Protein AF-A0A9Q6VNH3-F1 (afdb_monomer)

pLDDT: mean 72.91, std 12.77, range [36.75, 90.88]

Foldseek 3Di:
DDPVCVVVVVVVVVVCVVCVVVCVPDDPVVVVVLCVVCPPPDPVVSVVVVVVCVVCVVLVVLLVVVLCVVVPPDDDPCSVVSVVLRDPDQDDDDPVVLVVLCVLCVPPDDLLSQLLVLQVSLVPQVPGPSSVSCNLVSLVSSLVSVVVCVVVVNDDVVSCVSCVVPVPSVVSNVVD

Solvent-accessible surface area (backbone atoms only — not comparable to full-atom values): 10286 Å² total; per-residue (Å²): 138,59,84,90,51,46,67,61,52,54,52,49,48,58,49,48,63,71,40,52,86,38,61,87,80,46,74,58,70,62,56,57,54,47,51,64,75,40,58,94,53,54,70,68,60,42,49,51,51,50,54,50,47,66,73,44,45,70,46,54,52,39,31,50,52,48,48,37,70,73,69,46,88,66,89,52,94,60,48,70,64,57,52,72,73,54,75,93,63,80,84,79,77,53,69,69,59,54,47,51,48,48,64,77,29,64,88,64,52,67,56,60,47,49,21,54,51,26,40,53,46,25,74,58,14,85,79,40,76,51,42,41,63,33,19,63,61,27,37,53,51,17,50,53,40,45,54,56,30,55,77,65,73,49,83,54,66,72,60,53,70,73,43,70,87,34,64,68,61,52,52,52,59,77,76,106

Secondary structure (DSSP, 8-state):
--GGGHHHHHHHHHHHHHHHTTTTTS--HHHHHHHHHTTTS-HHHHHHHHHHHHHHHHHHHHHHHHHHHHH-SS--TTHHHHHTTS-SSPPPPPHHHHHHHHHHTTTS-HHHHHHHHHHHHHHH-TTSHHHHHHHHHHHHHHHHHHHHHHHTT---HHHHHHHTT-HHHHHHHHT-

Organism: Pseudomonas fragi (NCBI:txid296)

Structure (mmCIF, N/CA/C/O backbone):
data_AF-A0A9Q6VNH3-F1
#
_entry.id   AF-A0A9Q6VNH3-F1
#
loop_
_atom_site.group_PDB
_atom_site.id
_atom_site.type_symbol
_atom_site.label_atom_id
_atom_site.label_alt_id
_atom_site.label_comp_id
_atom_site.label_asym_id
_atom_site.label_entity_id
_atom_site.label_seq_id
_atom_site.pdbx_PDB_ins_code
_atom_site.Cartn_x
_atom_site.Cartn_y
_atom_site.Cartn_z
_atom_site.occupancy
_atom_site.B_iso_or_equiv
_atom_site.auth_seq_id
_atom_site.auth_comp_id
_atom_site.auth_asym_id
_atom_site.auth_atom_id
_atom_site.pdbx_PDB_model_num
ATOM 1 N N . MET A 1 1 ? 10.892 -11.948 -33.442 1.00 41.69 1 MET A N 1
ATOM 2 C CA . MET A 1 1 ? 9.512 -12.295 -33.857 1.00 41.69 1 MET A CA 1
ATOM 3 C C . MET A 1 1 ? 9.586 -13.281 -35.011 1.00 41.69 1 MET A C 1
ATOM 5 O O . MET A 1 1 ? 10.438 -13.100 -35.868 1.00 41.69 1 MET A O 1
ATOM 9 N N . THR A 1 2 ? 8.754 -14.322 -35.029 1.00 36.84 2 THR A N 1
ATOM 10 C CA . THR A 1 2 ? 8.670 -15.289 -36.139 1.00 36.84 2 THR A CA 1
ATOM 11 C C . THR A 1 2 ? 7.510 -14.934 -37.074 1.00 36.84 2 THR A C 1
ATOM 13 O O . THR A 1 2 ? 6.467 -14.476 -36.607 1.00 36.84 2 THR A O 1
ATOM 16 N N . ASN A 1 3 ? 7.667 -15.179 -38.384 1.00 49.41 3 ASN A N 1
ATOM 17 C CA . ASN A 1 3 ? 6.653 -14.898 -39.422 1.00 49.41 3 ASN A CA 1
ATOM 18 C C . ASN A 1 3 ? 5.278 -15.529 -39.117 1.00 49.41 3 ASN A C 1
ATOM 20 O O . ASN A 1 3 ? 4.241 -14.980 -39.475 1.00 49.41 3 ASN A O 1
ATOM 24 N N . ALA A 1 4 ? 5.262 -16.648 -38.386 1.00 45.09 4 ALA A N 1
ATOM 25 C CA . ALA A 1 4 ? 4.045 -17.337 -37.966 1.00 45.09 4 ALA A CA 1
ATOM 26 C C . ALA A 1 4 ? 3.139 -16.500 -37.041 1.00 45.09 4 ALA A C 1
ATOM 28 O O . ALA A 1 4 ? 1.927 -16.678 -37.068 1.00 45.09 4 ALA A O 1
ATOM 29 N N . ASN A 1 5 ? 3.692 -15.557 -36.269 1.00 36.75 5 ASN A N 1
ATOM 30 C CA . ASN A 1 5 ? 2.938 -14.767 -35.286 1.00 36.75 5 ASN A CA 1
ATOM 31 C C . ASN A 1 5 ? 2.620 -13.339 -35.767 1.00 36.75 5 ASN A C 1
ATOM 33 O O . ASN A 1 5 ? 2.017 -12.566 -35.022 1.00 36.75 5 ASN A O 1
ATOM 37 N N . GLY A 1 6 ? 3.017 -12.979 -36.996 1.00 37.34 6 GLY A N 1
ATOM 38 C CA . GLY A 1 6 ? 2.838 -11.631 -37.551 1.00 37.34 6 GLY A CA 1
ATOM 39 C C . GLY A 1 6 ? 1.372 -11.202 -37.618 1.00 37.34 6 GLY A C 1
ATOM 40 O O . GLY A 1 6 ? 1.031 -10.122 -37.150 1.00 37.34 6 GLY A O 1
ATOM 41 N N . HIS A 1 7 ? 0.491 -12.100 -38.065 1.00 45.53 7 HIS A N 1
ATOM 42 C CA . HIS A 1 7 ? -0.949 -11.844 -38.186 1.00 45.53 7 HIS A CA 1
ATOM 43 C C . HIS A 1 7 ? -1.647 -11.571 -36.837 1.00 45.53 7 HIS A C 1
ATOM 45 O O . HIS A 1 7 ? -2.608 -10.808 -36.772 1.00 45.53 7 HIS A O 1
ATOM 51 N N . ILE A 1 8 ? -1.153 -12.161 -35.741 1.00 42.41 8 ILE A N 1
ATOM 52 C CA . ILE A 1 8 ? -1.686 -11.936 -34.385 1.00 42.41 8 ILE A CA 1
ATOM 53 C C . ILE A 1 8 ? -1.317 -10.529 -33.906 1.00 42.41 8 ILE A C 1
ATOM 55 O O . ILE A 1 8 ? -2.141 -9.828 -33.319 1.00 42.41 8 ILE A O 1
ATOM 59 N N . VAL A 1 9 ? -0.084 -10.100 -34.184 1.00 44.28 9 VAL A N 1
ATOM 60 C CA . VAL A 1 9 ? 0.410 -8.770 -33.807 1.00 44.28 9 VAL A CA 1
ATOM 61 C C . VAL A 1 9 ? -0.226 -7.679 -34.667 1.00 44.28 9 VAL A C 1
ATOM 63 O O . VAL A 1 9 ? -0.635 -6.654 -34.134 1.00 44.28 9 VAL A O 1
ATOM 66 N N . GLU A 1 10 ? -0.411 -7.922 -35.960 1.00 50.53 10 GLU A N 1
ATOM 67 C CA . GLU A 1 10 ? -1.120 -7.018 -36.872 1.00 50.53 10 GLU A CA 1
ATOM 68 C C . GLU A 1 10 ? -2.602 -6.853 -36.481 1.00 50.53 10 GLU A C 1
ATOM 70 O O . GLU A 1 10 ? -3.138 -5.740 -36.476 1.00 50.53 10 GLU A O 1
ATOM 75 N N . GLY A 1 11 ? -3.244 -7.939 -36.033 1.00 47.91 11 GLY A N 1
ATOM 76 C CA . GLY A 1 11 ? -4.588 -7.904 -35.453 1.00 47.91 11 GLY A CA 1
ATOM 77 C C . GLY A 1 11 ? -4.666 -7.111 -34.143 1.00 47.91 11 GLY A C 1
ATOM 78 O O . GLY A 1 11 ? -5.619 -6.355 -33.938 1.00 47.91 11 GLY A O 1
ATOM 79 N N . ALA A 1 12 ? -3.657 -7.232 -33.275 1.00 48.41 12 ALA A N 1
ATOM 80 C CA . ALA A 1 12 ? -3.573 -6.476 -32.026 1.00 48.41 12 ALA A CA 1
ATOM 81 C C . ALA A 1 12 ? -3.338 -4.974 -32.268 1.00 48.41 12 ALA A C 1
ATOM 83 O O . ALA A 1 12 ? -4.020 -4.150 -31.663 1.00 48.41 12 ALA A O 1
ATOM 84 N N . ILE A 1 13 ? -2.444 -4.613 -33.195 1.00 51.69 13 ILE A N 1
ATOM 85 C CA . ILE A 1 13 ? -2.177 -3.219 -33.592 1.00 51.69 13 ILE A CA 1
ATOM 86 C C . ILE A 1 13 ? -3.440 -2.584 -34.187 1.00 51.69 13 ILE A C 1
ATOM 88 O O . ILE A 1 13 ? -3.871 -1.526 -33.738 1.00 51.69 13 ILE A O 1
ATOM 92 N N . SER A 1 14 ? -4.133 -3.294 -35.080 1.00 58.69 14 SER A N 1
ATOM 93 C CA . SER A 1 14 ? -5.393 -2.824 -35.675 1.00 58.69 14 SER A CA 1
ATOM 94 C C . SER A 1 14 ? -6.526 -2.629 -34.653 1.00 58.69 14 SER A C 1
ATOM 96 O O . SER A 1 14 ? -7.474 -1.878 -34.892 1.00 58.69 14 SER A O 1
ATOM 98 N N . LEU A 1 15 ? -6.499 -3.338 -33.518 1.00 54.50 15 LEU A N 1
ATOM 99 C CA . LEU A 1 15 ? -7.431 -3.121 -32.404 1.00 54.50 15 LEU A CA 1
ATOM 100 C C . LEU A 1 15 ? -7.032 -1.902 -31.563 1.00 54.50 15 LEU A C 1
ATOM 102 O O . LEU A 1 15 ? -7.903 -1.109 -31.210 1.00 54.50 15 LEU A O 1
ATOM 106 N N . ILE A 1 16 ? -5.735 -1.726 -31.299 1.00 57.22 16 ILE A N 1
ATOM 107 C CA . ILE A 1 16 ? -5.193 -0.567 -30.577 1.00 57.22 16 ILE A CA 1
ATOM 108 C C . ILE A 1 16 ? -5.492 0.728 -31.339 1.00 57.22 16 ILE A C 1
ATOM 110 O O . ILE A 1 16 ? -6.029 1.658 -30.743 1.00 57.22 16 ILE A O 1
ATOM 114 N N . ASP A 1 17 ? -5.262 0.769 -32.651 1.00 60.66 17 ASP A N 1
ATOM 115 C CA . ASP A 1 17 ? -5.515 1.957 -33.478 1.00 60.66 17 ASP A CA 1
ATOM 116 C C . ASP A 1 17 ? -7.003 2.317 -33.525 1.00 60.66 17 ASP A C 1
ATOM 118 O O . ASP A 1 17 ? -7.390 3.481 -33.390 1.00 60.66 17 ASP A O 1
ATOM 122 N N . ARG A 1 18 ? -7.874 1.304 -33.619 1.00 60.59 18 ARG A N 1
ATOM 123 C CA . ARG A 1 18 ? -9.326 1.508 -33.558 1.00 60.59 18 ARG A CA 1
ATOM 124 C C . ARG A 1 18 ? -9.791 2.025 -32.209 1.00 60.59 18 ARG A C 1
ATOM 126 O O . ARG A 1 18 ? -10.800 2.713 -32.174 1.00 60.59 18 ARG A O 1
ATOM 133 N N . TRP A 1 19 ? -9.101 1.723 -31.115 1.00 58.91 19 TRP A N 1
ATOM 134 C CA . TRP A 1 19 ? -9.472 2.182 -29.774 1.00 58.91 19 TRP A CA 1
ATOM 135 C C . TRP A 1 19 ? -8.634 3.361 -29.276 1.00 58.91 19 TRP A C 1
ATOM 137 O O . TRP A 1 19 ? -8.914 3.889 -28.203 1.00 58.91 19 TRP A O 1
ATOM 147 N N . ALA A 1 20 ? -7.673 3.849 -30.064 1.00 60.22 20 ALA A N 1
ATOM 148 C CA . ALA A 1 20 ? -6.816 4.978 -29.708 1.00 60.22 20 ALA A CA 1
ATOM 149 C C . ALA A 1 20 ? -7.629 6.246 -29.389 1.00 60.22 20 ALA A C 1
ATOM 151 O O . ALA A 1 20 ? -7.353 6.936 -28.410 1.00 60.22 20 ALA A O 1
ATOM 152 N N . HIS A 1 21 ? -8.710 6.492 -30.138 1.00 60.97 21 HIS A N 1
ATOM 153 C CA . HIS A 1 21 ? -9.646 7.599 -29.889 1.00 60.97 21 HIS A CA 1
ATOM 154 C C . HIS A 1 21 ? -10.442 7.453 -28.577 1.00 60.97 21 HIS A C 1
ATOM 156 O O . HIS A 1 21 ? -10.978 8.429 -28.051 1.00 60.97 21 HIS A O 1
ATOM 162 N N . LEU A 1 22 ? -10.509 6.234 -28.039 1.00 54.72 22 LEU A N 1
ATOM 163 C CA . LEU A 1 22 ? -11.145 5.903 -26.771 1.00 54.72 22 LEU A CA 1
ATOM 164 C C . LEU A 1 22 ? -10.135 5.898 -25.620 1.00 54.72 22 LEU A C 1
ATOM 166 O O . LEU A 1 22 ? -10.560 5.988 -24.477 1.00 54.72 22 LEU A O 1
ATOM 170 N N . GLY A 1 23 ? -8.823 5.871 -25.880 1.00 50.75 23 GLY A N 1
ATOM 171 C CA . GLY A 1 23 ? -7.772 5.810 -24.853 1.00 50.75 23 GLY A CA 1
ATOM 172 C C . GLY A 1 23 ? -7.784 6.974 -23.852 1.00 50.75 23 GLY A C 1
ATOM 173 O O . GLY A 1 23 ? -7.301 6.828 -22.733 1.00 50.75 23 GLY A O 1
ATOM 174 N N . ALA A 1 24 ? -8.401 8.106 -24.211 1.00 52.66 24 ALA A N 1
ATOM 175 C CA . ALA A 1 24 ? -8.617 9.235 -23.304 1.00 52.66 24 ALA A CA 1
ATOM 176 C C . ALA A 1 24 ? -9.851 9.078 -22.381 1.00 52.66 24 ALA A C 1
ATOM 178 O O . ALA A 1 24 ? -9.986 9.830 -21.418 1.00 52.66 24 ALA A O 1
ATOM 179 N N . ARG A 1 25 ? -10.773 8.141 -22.665 1.00 52.03 25 ARG A N 1
ATOM 180 C CA . ARG A 1 25 ? -12.067 7.981 -21.955 1.00 52.03 25 ARG A CA 1
ATOM 181 C C . ARG A 1 25 ? -12.418 6.550 -21.537 1.00 52.03 25 ARG A C 1
ATOM 183 O O . ARG A 1 25 ? -13.298 6.380 -20.698 1.00 52.03 25 ARG A O 1
ATOM 190 N N . ILE A 1 26 ? -11.792 5.533 -22.110 1.00 49.28 26 ILE A N 1
ATOM 191 C CA . ILE A 1 26 ? -12.142 4.124 -21.944 1.00 49.28 26 ILE A CA 1
ATOM 192 C C . ILE A 1 26 ? -10.977 3.406 -21.304 1.00 49.28 26 ILE A C 1
ATOM 194 O O . ILE A 1 26 ? -9.836 3.578 -21.714 1.00 49.28 26 ILE A O 1
ATOM 198 N N . LEU A 1 27 ? -11.348 2.649 -20.274 1.00 52.66 27 LEU A N 1
ATOM 199 C CA . LEU A 1 27 ? -10.603 1.644 -19.539 1.00 52.66 27 LEU A CA 1
ATOM 200 C C . LEU A 1 27 ? -9.088 1.657 -19.765 1.00 52.66 27 LEU A C 1
ATOM 202 O O . LEU A 1 27 ? -8.618 1.294 -20.842 1.00 52.66 27 LEU A O 1
ATOM 206 N N . THR A 1 28 ? -8.340 2.038 -18.721 1.00 65.75 28 THR A 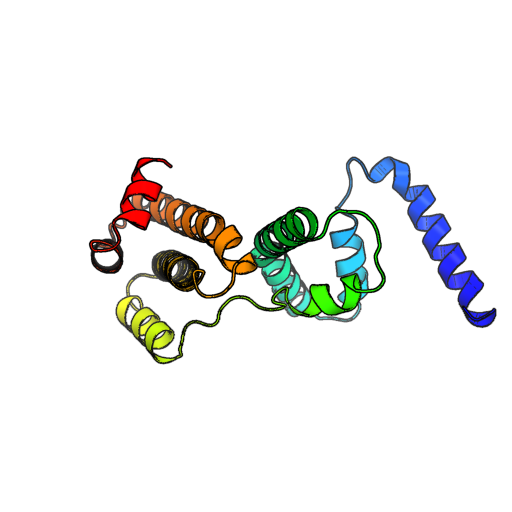N 1
ATOM 207 C CA . THR A 1 28 ? -6.873 2.110 -18.748 1.00 65.75 28 THR A CA 1
ATOM 208 C C . THR A 1 28 ? -6.315 0.874 -19.454 1.00 65.75 28 THR A C 1
ATOM 210 O O . THR A 1 28 ? -6.821 -0.221 -19.237 1.00 65.75 28 THR A O 1
ATOM 213 N N . ILE A 1 29 ? -5.288 1.012 -20.300 1.00 60.66 29 ILE A N 1
ATOM 214 C CA . ILE A 1 29 ? -4.609 -0.110 -20.996 1.00 60.66 29 ILE A CA 1
ATOM 215 C C . ILE A 1 29 ? -4.387 -1.323 -20.064 1.00 60.66 29 ILE A C 1
ATOM 217 O O . ILE A 1 29 ? -4.454 -2.476 -20.478 1.00 60.66 29 ILE A O 1
ATOM 221 N N . GLU A 1 30 ? -4.211 -1.053 -18.774 1.00 58.28 30 GLU A N 1
ATOM 222 C CA . GLU A 1 30 ? -4.195 -1.999 -17.660 1.00 58.28 30 GLU A CA 1
ATOM 223 C C . GLU A 1 30 ? -5.421 -2.927 -17.591 1.00 58.28 30 GLU A C 1
ATOM 225 O O . GLU A 1 30 ? -5.252 -4.123 -17.411 1.00 58.28 30 GLU A O 1
ATOM 230 N N . GLN A 1 31 ? -6.651 -2.428 -17.728 1.00 61.91 31 GLN A N 1
ATOM 231 C CA . GLN A 1 31 ? -7.879 -3.228 -17.725 1.00 61.91 31 GLN A CA 1
ATOM 232 C C . GLN A 1 31 ? -7.976 -4.134 -18.953 1.00 61.91 31 GLN A C 1
ATOM 234 O O . GLN A 1 31 ? -8.426 -5.273 -18.829 1.00 61.91 31 GLN A O 1
ATOM 239 N N . ILE A 1 32 ? -7.496 -3.669 -20.111 1.00 63.78 32 ILE A N 1
ATOM 240 C CA . ILE A 1 32 ? -7.374 -4.503 -21.312 1.00 63.78 32 ILE A CA 1
ATOM 241 C C . ILE A 1 32 ? -6.338 -5.606 -21.055 1.00 63.78 32 ILE A C 1
ATOM 243 O O . ILE A 1 32 ? -6.664 -6.785 -21.181 1.00 63.78 32 ILE A O 1
ATOM 247 N N . ALA A 1 33 ? -5.136 -5.259 -20.591 1.00 61.09 33 ALA A N 1
ATOM 248 C CA . ALA A 1 33 ? -4.094 -6.227 -20.246 1.00 61.09 33 ALA A CA 1
ATOM 249 C C . ALA A 1 33 ? -4.564 -7.251 -19.192 1.00 61.09 33 ALA A C 1
ATOM 251 O O . ALA A 1 33 ? -4.350 -8.453 -19.350 1.00 61.09 33 ALA A O 1
ATOM 252 N N . LEU A 1 34 ? -5.270 -6.799 -18.150 1.00 60.38 34 LEU A N 1
ATOM 253 C CA . LEU A 1 34 ? -5.850 -7.658 -17.117 1.00 60.38 34 LEU A CA 1
ATOM 254 C C . LEU A 1 34 ? -6.929 -8.581 -17.696 1.00 60.38 34 LEU A C 1
ATOM 256 O O . LEU A 1 34 ? -6.962 -9.750 -17.332 1.00 60.38 34 LEU A O 1
ATOM 260 N N . SER A 1 35 ? -7.765 -8.110 -18.626 1.00 62.25 35 SER A N 1
ATOM 261 C CA . SER A 1 35 ? -8.784 -8.950 -19.274 1.00 62.25 35 SER A CA 1
ATOM 262 C C . SER A 1 35 ? -8.180 -10.095 -20.095 1.00 62.25 35 SER A C 1
ATOM 264 O O . SER A 1 35 ? -8.666 -11.223 -20.011 1.00 62.25 35 SER A O 1
ATOM 266 N N . PHE A 1 36 ? -7.076 -9.847 -20.810 1.00 66.31 36 PHE A N 1
ATOM 267 C CA . PHE A 1 36 ? -6.353 -10.891 -21.541 1.00 66.31 36 PHE A CA 1
ATOM 268 C C . PHE A 1 36 ? -5.662 -11.870 -20.585 1.00 66.31 36 PHE A C 1
ATOM 270 O O . PHE A 1 36 ? -5.737 -13.080 -20.784 1.00 66.31 36 PHE A O 1
ATOM 277 N N . MET A 1 37 ? -5.044 -11.372 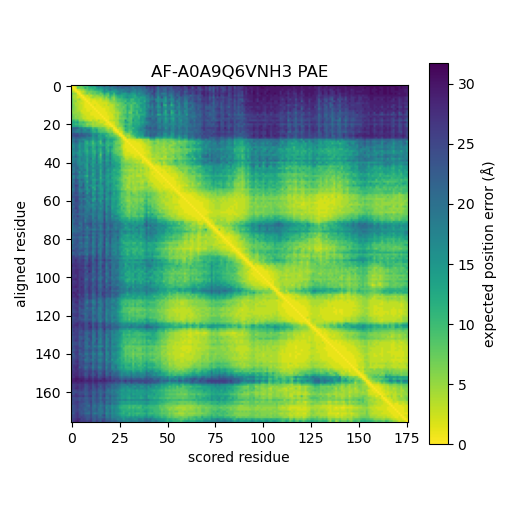-19.508 1.00 62.78 37 MET A N 1
ATOM 278 C CA . MET A 1 37 ? -4.378 -12.218 -18.507 1.00 62.78 37 MET A CA 1
ATOM 279 C C . MET A 1 37 ? -5.346 -13.072 -17.679 1.00 62.78 37 MET A C 1
ATOM 281 O O . MET A 1 37 ? -4.966 -14.130 -17.175 1.00 62.78 37 MET A O 1
ATOM 285 N N . LEU A 1 38 ? -6.590 -12.617 -17.524 1.00 62.22 38 LEU A N 1
ATOM 286 C CA . LEU A 1 38 ? -7.644 -13.308 -16.780 1.00 62.22 38 LEU A CA 1
ATOM 287 C C . LEU A 1 38 ? -8.562 -14.142 -17.688 1.00 62.22 38 LEU A C 1
ATOM 289 O O . LEU A 1 38 ? -9.535 -14.724 -17.203 1.00 62.22 38 LEU A O 1
ATOM 293 N N . TYR A 1 39 ? -8.248 -14.249 -18.982 1.00 62.25 39 TYR A N 1
ATOM 294 C CA . TYR A 1 39 ? -8.999 -15.073 -19.923 1.00 62.25 39 TYR A CA 1
ATOM 295 C C . TYR A 1 39 ? -9.054 -16.541 -19.461 1.00 62.25 39 TYR A C 1
ATOM 297 O O . TYR A 1 39 ? -8.043 -17.140 -19.094 1.00 62.25 39 TYR A O 1
ATOM 305 N N . GLY A 1 40 ? -10.259 -17.120 -19.442 1.00 68.50 40 GLY A N 1
ATOM 306 C CA . GLY A 1 40 ? -10.498 -18.497 -18.991 1.00 68.50 40 GLY A CA 1
ATOM 307 C C . GLY A 1 40 ? -10.488 -18.708 -17.469 1.00 68.50 40 GLY A C 1
ATOM 308 O O . GLY A 1 40 ? -10.668 -19.838 -17.016 1.00 68.50 40 GLY A O 1
ATOM 309 N N . ARG A 1 41 ? -10.300 -17.654 -16.659 1.00 66.69 41 ARG A N 1
ATOM 310 C CA . ARG A 1 41 ? -10.416 -17.724 -15.192 1.00 66.69 41 ARG A CA 1
ATOM 311 C C . ARG A 1 41 ? -11.857 -17.553 -14.733 1.00 66.69 41 ARG A C 1
ATOM 313 O O . ARG A 1 41 ? -12.681 -16.932 -15.404 1.00 66.69 41 ARG A O 1
ATOM 320 N N . ARG A 1 42 ? -12.170 -18.085 -13.550 1.00 73.75 42 ARG A N 1
ATOM 321 C CA . ARG A 1 42 ? -13.493 -17.884 -12.941 1.00 73.75 42 ARG A CA 1
ATOM 322 C C . ARG A 1 42 ? -13.649 -16.421 -12.526 1.00 73.75 42 ARG A C 1
ATOM 324 O O . ARG A 1 42 ? -12.690 -15.805 -12.072 1.00 73.75 42 ARG A O 1
ATOM 331 N N . VAL A 1 43 ? -14.870 -15.887 -12.588 1.00 67.44 43 VAL A N 1
ATOM 332 C CA . VAL A 1 43 ? -15.172 -14.485 -12.220 1.00 67.44 43 VAL A CA 1
ATOM 333 C C . VAL A 1 43 ? -14.674 -14.131 -10.813 1.00 67.44 43 VAL A C 1
ATOM 335 O O . VAL A 1 43 ? -14.165 -13.037 -10.597 1.00 67.44 43 VAL A O 1
ATOM 338 N N . VAL A 1 44 ? -14.762 -15.066 -9.862 1.00 62.12 44 VAL A N 1
ATOM 339 C CA . VAL A 1 44 ? -14.260 -14.872 -8.491 1.00 62.12 44 VAL A CA 1
ATOM 340 C C . VAL A 1 44 ? -12.740 -14.676 -8.471 1.00 62.12 44 VAL A C 1
ATOM 342 O O . VAL A 1 44 ? -12.252 -13.746 -7.841 1.00 62.12 44 VAL A O 1
ATOM 345 N N . GLU A 1 45 ? -11.998 -15.495 -9.218 1.00 57.97 45 GLU A N 1
ATOM 346 C CA . GLU A 1 45 ? -10.535 -15.402 -9.319 1.00 57.97 45 GLU A CA 1
ATOM 347 C C . GLU A 1 45 ? -10.114 -14.107 -10.019 1.00 57.97 45 GLU A C 1
ATOM 349 O O . GLU A 1 45 ? -9.192 -13.427 -9.575 1.00 57.97 45 GLU A O 1
ATOM 354 N N . ALA A 1 46 ? -10.831 -13.735 -11.083 1.00 57.53 46 ALA A N 1
ATOM 355 C CA . ALA A 1 46 ? -10.612 -12.484 -11.792 1.00 57.53 46 ALA A CA 1
ATOM 356 C C . ALA A 1 46 ? -10.831 -11.271 -10.875 1.00 57.53 46 ALA A C 1
ATOM 358 O O . ALA A 1 46 ? -9.971 -10.395 -10.799 1.00 57.53 46 ALA A O 1
ATOM 359 N N . ASN A 1 47 ? -11.930 -11.249 -10.117 1.00 59.91 47 ASN A N 1
ATOM 360 C CA . ASN A 1 47 ? -12.217 -10.182 -9.158 1.00 59.91 47 ASN A CA 1
ATOM 361 C C . ASN A 1 47 ? -11.172 -10.107 -8.040 1.00 59.91 47 ASN A C 1
ATOM 363 O O . ASN A 1 47 ? -10.752 -9.009 -7.678 1.00 59.91 47 ASN A O 1
ATOM 367 N N . ASP A 1 48 ? -10.708 -11.243 -7.518 1.00 63.88 48 ASP A N 1
ATOM 368 C CA . ASP A 1 48 ? -9.645 -11.272 -6.510 1.00 63.88 48 ASP A CA 1
ATOM 369 C C . ASP A 1 48 ? -8.327 -10.705 -7.060 1.00 63.88 48 ASP A C 1
ATOM 371 O O . ASP A 1 48 ? -7.683 -9.884 -6.397 1.00 63.88 48 ASP A O 1
ATOM 375 N N . CYS A 1 49 ? -7.952 -11.067 -8.290 1.00 60.56 49 CYS A N 1
ATOM 376 C CA . CYS A 1 49 ? -6.777 -10.524 -8.972 1.00 60.56 49 CYS A CA 1
ATOM 377 C C . CYS A 1 49 ? -6.893 -9.014 -9.224 1.00 60.56 49 CYS A C 1
ATOM 379 O O . CYS A 1 49 ? -5.938 -8.283 -8.959 1.00 60.56 49 CYS A O 1
ATOM 381 N N . LEU A 1 50 ? -8.054 -8.531 -9.678 1.00 59.19 50 LEU A N 1
ATOM 382 C CA . LEU A 1 50 ? -8.311 -7.103 -9.896 1.00 59.19 50 LEU A CA 1
ATOM 383 C C . LEU A 1 50 ? -8.246 -6.317 -8.584 1.00 59.19 50 LEU A C 1
ATOM 385 O O . LEU A 1 50 ? -7.548 -5.304 -8.498 1.00 59.19 50 LEU A O 1
ATOM 389 N N . ASN A 1 51 ? -8.913 -6.810 -7.540 1.00 62.81 51 ASN A N 1
ATOM 390 C CA . ASN A 1 51 ? -8.883 -6.206 -6.211 1.00 62.81 51 ASN A CA 1
ATOM 391 C C . ASN A 1 51 ? -7.457 -6.143 -5.663 1.00 62.81 51 ASN A C 1
ATOM 393 O O . ASN A 1 51 ? -7.059 -5.132 -5.083 1.00 62.81 51 ASN A O 1
ATOM 397 N N . HIS A 1 52 ? -6.673 -7.205 -5.862 1.00 65.94 52 HIS A N 1
ATOM 398 C CA . HIS A 1 52 ? -5.274 -7.228 -5.464 1.00 65.94 52 HIS A CA 1
ATOM 399 C C . HIS A 1 52 ? -4.444 -6.210 -6.252 1.00 65.94 52 HIS A C 1
ATOM 401 O O . HIS A 1 52 ? -3.746 -5.401 -5.644 1.00 65.94 52 HIS A O 1
ATOM 407 N N . TYR A 1 53 ? -4.565 -6.194 -7.580 1.00 66.44 53 TYR A N 1
ATOM 408 C CA . TYR A 1 53 ? -3.843 -5.266 -8.446 1.00 66.44 53 TYR A CA 1
ATOM 409 C C . TYR A 1 53 ? -4.120 -3.809 -8.063 1.00 66.44 53 TYR A C 1
ATOM 411 O O . TYR A 1 53 ? -3.189 -3.077 -7.735 1.00 66.44 53 TYR A O 1
ATOM 419 N N . TYR A 1 54 ? -5.388 -3.391 -7.999 1.00 64.81 54 TYR A N 1
ATOM 420 C CA . TYR A 1 54 ? -5.737 -2.007 -7.662 1.00 64.81 54 TYR A CA 1
ATOM 421 C C . TYR A 1 54 ? -5.365 -1.624 -6.228 1.00 64.81 54 TYR A C 1
ATOM 423 O O . TYR A 1 54 ? -4.989 -0.477 -5.978 1.00 64.81 54 TYR A O 1
ATOM 431 N N . ALA A 1 55 ? -5.403 -2.572 -5.286 1.00 67.75 55 ALA A N 1
ATOM 432 C CA . ALA A 1 55 ? -4.962 -2.317 -3.921 1.00 67.75 55 ALA A CA 1
ATOM 433 C C . ALA A 1 55 ? -3.456 -2.029 -3.833 1.00 67.75 55 ALA A C 1
ATOM 435 O O . ALA A 1 55 ? -3.049 -1.276 -2.945 1.00 67.75 55 ALA A O 1
ATOM 436 N N . VAL A 1 56 ? -2.639 -2.616 -4.719 1.00 72.25 56 VAL A N 1
ATOM 437 C CA . VAL A 1 56 ? -1.171 -2.513 -4.670 1.00 72.25 56 VAL A CA 1
ATOM 438 C C . VAL A 1 56 ? -0.601 -1.525 -5.700 1.00 72.25 56 VAL A C 1
ATOM 440 O O . VAL A 1 56 ? 0.459 -0.946 -5.468 1.00 72.25 56 VAL A O 1
ATOM 443 N N . LYS A 1 57 ? -1.336 -1.235 -6.780 1.00 75.94 57 LYS A N 1
ATOM 444 C CA . LYS A 1 57 ? -0.938 -0.372 -7.906 1.00 75.94 57 LYS A CA 1
ATOM 445 C C . LYS A 1 57 ? -0.275 0.937 -7.480 1.00 75.94 57 LYS A C 1
ATOM 447 O O . LYS A 1 57 ? 0.822 1.254 -7.929 1.00 75.94 57 LYS A O 1
ATOM 452 N N . ARG A 1 58 ? -0.919 1.689 -6.582 1.00 77.81 58 ARG A N 1
ATOM 453 C CA . ARG A 1 58 ? -0.400 2.984 -6.102 1.00 77.81 58 ARG A CA 1
ATOM 454 C C . ARG A 1 58 ? 0.977 2.881 -5.441 1.00 77.81 58 ARG A C 1
ATOM 456 O O . ARG A 1 58 ? 1.747 3.829 -5.517 1.00 77.81 58 ARG A O 1
ATOM 463 N N . TYR A 1 59 ? 1.292 1.743 -4.822 1.00 80.81 59 TYR A N 1
ATOM 464 C CA . TYR A 1 59 ? 2.588 1.508 -4.189 1.00 80.81 59 TYR A CA 1
ATOM 465 C C . TYR A 1 59 ? 3.643 1.149 -5.231 1.00 80.81 59 TYR A C 1
ATOM 467 O O . TYR A 1 59 ? 4.734 1.698 -5.189 1.00 80.81 59 TYR A O 1
ATOM 475 N N . HIS A 1 60 ? 3.303 0.323 -6.225 1.00 77.12 60 HIS A N 1
ATOM 476 C CA . HIS A 1 60 ? 4.204 0.073 -7.355 1.00 77.12 60 HIS A CA 1
ATOM 477 C C . HIS A 1 60 ? 4.549 1.364 -8.097 1.00 77.12 60 HIS A C 1
ATOM 479 O O . HIS A 1 60 ? 5.716 1.617 -8.363 1.00 77.12 60 HIS A O 1
ATOM 485 N N . HIS A 1 61 ? 3.567 2.230 -8.352 1.00 79.56 61 HIS A N 1
ATOM 486 C CA . HIS A 1 61 ? 3.825 3.526 -8.980 1.00 79.56 61 HIS A CA 1
ATOM 487 C C . HIS A 1 61 ? 4.750 4.415 -8.139 1.00 79.56 61 HIS A C 1
ATOM 489 O O . HIS A 1 61 ? 5.601 5.098 -8.698 1.00 79.56 61 HIS A O 1
ATOM 495 N N . ALA A 1 62 ? 4.606 4.411 -6.811 1.00 79.81 62 ALA A N 1
ATOM 496 C CA . ALA A 1 62 ? 5.500 5.155 -5.927 1.00 79.81 62 ALA A CA 1
ATOM 497 C C . ALA A 1 62 ? 6.933 4.603 -5.966 1.00 79.81 62 ALA A C 1
ATOM 499 O O . ALA A 1 62 ? 7.873 5.375 -6.134 1.00 79.81 62 ALA A O 1
ATOM 500 N N . MET A 1 63 ? 7.086 3.276 -5.915 1.00 81.56 63 MET A N 1
ATOM 501 C CA . MET A 1 63 ? 8.391 2.619 -6.023 1.00 81.56 63 MET A CA 1
ATOM 502 C C . MET A 1 63 ? 9.060 2.887 -7.376 1.00 81.56 63 MET A C 1
ATOM 504 O O . MET A 1 63 ? 10.241 3.209 -7.408 1.00 81.56 63 MET A O 1
ATOM 508 N N . TYR A 1 64 ? 8.316 2.827 -8.486 1.00 79.56 64 TYR A N 1
ATOM 509 C CA . TYR A 1 64 ? 8.867 3.134 -9.809 1.00 79.56 64 TYR A CA 1
ATOM 510 C C . TYR A 1 64 ? 9.240 4.607 -9.963 1.00 79.56 64 TYR A C 1
ATOM 512 O O . TYR A 1 64 ? 10.279 4.906 -10.537 1.00 79.56 64 TYR A O 1
ATOM 520 N N . ARG A 1 65 ? 8.449 5.538 -9.416 1.00 80.38 65 ARG A N 1
ATOM 521 C CA . ARG A 1 65 ? 8.833 6.959 -9.398 1.00 80.38 65 ARG A CA 1
ATOM 522 C C . ARG A 1 65 ? 10.132 7.181 -8.633 1.00 80.38 65 ARG A C 1
ATOM 524 O O . ARG A 1 65 ? 10.973 7.933 -9.104 1.00 80.38 65 ARG A O 1
ATOM 531 N N . ALA A 1 66 ? 10.301 6.516 -7.492 1.00 82.44 66 ALA A N 1
ATOM 532 C CA . ALA A 1 66 ? 11.542 6.571 -6.728 1.00 82.44 66 ALA A CA 1
ATOM 533 C C . ALA A 1 66 ? 12.721 5.991 -7.525 1.00 82.44 66 ALA A C 1
ATOM 535 O O . ALA A 1 66 ? 13.766 6.623 -7.615 1.00 82.44 66 ALA A O 1
ATOM 536 N N . PHE A 1 67 ? 12.517 4.847 -8.185 1.00 82.94 67 PHE A N 1
ATOM 537 C CA . PHE A 1 67 ? 13.513 4.237 -9.063 1.00 82.94 67 PHE A CA 1
ATOM 538 C C . PHE A 1 67 ? 13.960 5.178 -10.187 1.00 82.94 67 PHE A C 1
ATOM 540 O O . PHE A 1 67 ? 15.152 5.419 -10.330 1.00 82.94 67 PHE A O 1
ATOM 547 N N . PHE A 1 68 ? 13.031 5.762 -10.946 1.00 81.75 68 PHE A N 1
ATOM 548 C CA . PHE A 1 68 ? 13.388 6.677 -12.035 1.00 81.75 68 PHE A CA 1
ATOM 549 C C . PHE A 1 68 ? 13.959 8.007 -11.534 1.00 81.75 68 PHE A C 1
ATOM 551 O O . PHE A 1 68 ? 14.798 8.597 -12.206 1.00 81.75 68 PHE A O 1
ATOM 558 N N . HIS A 1 69 ? 13.565 8.464 -10.344 1.00 82.06 69 HIS A N 1
ATOM 559 C CA . HIS A 1 69 ? 14.184 9.628 -9.713 1.00 82.06 69 HIS A CA 1
ATOM 560 C C . HIS A 1 69 ? 15.650 9.363 -9.330 1.00 82.06 69 HIS A C 1
ATOM 562 O O . HIS A 1 69 ? 16.484 10.255 -9.442 1.00 82.06 69 HIS A O 1
ATOM 568 N N . GLU A 1 70 ? 15.978 8.149 -8.881 1.00 82.69 70 GLU A N 1
ATOM 569 C CA . GLU A 1 70 ? 17.346 7.764 -8.508 1.00 82.69 70 GLU A CA 1
ATOM 570 C C . GLU A 1 70 ? 18.219 7.390 -9.714 1.00 82.69 70 GLU A C 1
ATOM 572 O O . GLU A 1 70 ? 19.388 7.766 -9.765 1.00 82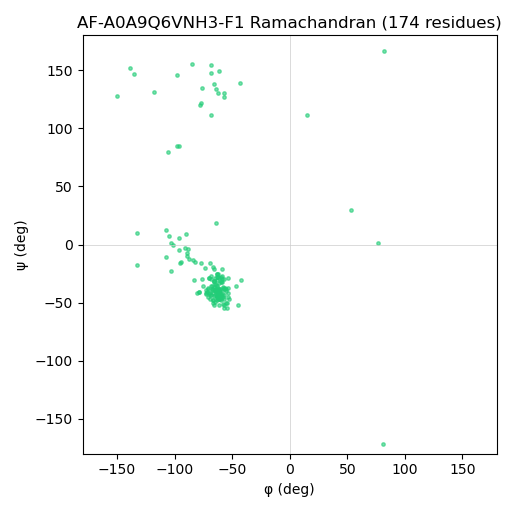.69 70 GLU A O 1
ATOM 577 N N . GLN A 1 71 ? 17.673 6.642 -10.675 1.00 80.12 71 GLN A N 1
ATOM 578 C CA . GLN A 1 71 ? 18.426 6.071 -11.801 1.00 80.12 71 GLN A CA 1
ATOM 579 C C . GLN A 1 71 ? 18.371 6.928 -13.075 1.00 80.12 71 GLN A C 1
ATOM 581 O O . GLN A 1 71 ? 19.199 6.755 -13.973 1.00 80.12 71 GLN A O 1
ATOM 586 N N . GLY A 1 72 ? 17.429 7.872 -13.145 1.00 75.00 72 GLY A N 1
ATOM 587 C CA . GLY A 1 72 ? 17.106 8.635 -14.348 1.00 75.00 72 GLY A CA 1
ATOM 588 C C . GLY A 1 72 ? 16.172 7.880 -15.300 1.00 75.00 72 GLY A C 1
ATOM 589 O O . GLY A 1 72 ? 15.949 6.678 -15.178 1.00 75.00 72 GLY A O 1
ATOM 590 N N . GLU A 1 73 ? 15.608 8.604 -16.268 1.00 75.62 73 GLU A N 1
ATOM 591 C CA . GLU A 1 73 ? 14.684 8.050 -17.277 1.00 75.62 73 GLU A CA 1
ATOM 592 C C . GLU A 1 73 ? 15.407 7.495 -18.519 1.00 75.62 73 GLU A C 1
ATOM 594 O O . GLU A 1 73 ? 14.808 6.797 -19.338 1.00 75.62 73 GLU A O 1
ATOM 599 N N . GLY A 1 74 ? 16.699 7.803 -18.672 1.00 73.25 74 GLY A N 1
ATOM 600 C CA . GLY A 1 74 ? 17.521 7.345 -19.789 1.00 73.25 74 GLY A CA 1
ATOM 601 C C . GLY A 1 74 ? 17.923 5.879 -19.642 1.00 73.25 74 GLY A C 1
ATOM 602 O O . GLY A 1 74 ? 18.372 5.453 -18.579 1.00 73.25 74 GLY A O 1
ATOM 603 N N . TYR A 1 75 ? 17.800 5.110 -20.724 1.00 70.38 75 TYR A N 1
ATOM 604 C CA . TYR A 1 75 ? 18.252 3.721 -20.738 1.00 70.38 75 TYR A CA 1
ATOM 605 C C . TYR A 1 75 ? 19.773 3.631 -20.556 1.00 70.38 75 TYR A C 1
ATOM 607 O O . TYR A 1 75 ? 20.527 4.347 -21.218 1.00 70.38 75 TYR A O 1
ATOM 615 N N . ARG A 1 76 ? 20.205 2.725 -19.675 1.00 76.50 76 ARG A N 1
ATOM 616 C CA . ARG A 1 76 ? 21.605 2.384 -19.410 1.00 76.50 76 ARG A CA 1
ATOM 617 C C . ARG A 1 76 ? 21.739 0.874 -19.250 1.00 76.50 76 ARG A C 1
ATOM 619 O O . ARG A 1 76 ? 20.803 0.218 -18.791 1.00 76.50 76 ARG A O 1
ATOM 626 N N . ASP A 1 77 ? 22.909 0.340 -19.575 1.00 78.00 77 ASP A N 1
ATOM 627 C CA . ASP A 1 77 ? 23.158 -1.107 -19.553 1.00 78.00 77 ASP A CA 1
ATOM 628 C C . ASP A 1 77 ? 23.087 -1.721 -18.141 1.00 78.00 77 ASP A C 1
ATOM 630 O O . ASP A 1 77 ? 22.820 -2.911 -18.001 1.00 78.00 77 ASP A O 1
ATOM 634 N N . ASP A 1 78 ? 23.252 -0.915 -17.088 1.00 80.19 78 ASP A N 1
ATOM 635 C CA . ASP A 1 78 ? 23.136 -1.320 -15.679 1.00 80.19 78 ASP A CA 1
ATOM 636 C C . ASP A 1 78 ? 21.711 -1.198 -15.107 1.00 80.19 78 ASP A C 1
ATOM 638 O O . ASP A 1 78 ? 21.413 -1.706 -14.023 1.00 80.19 78 ASP A O 1
ATOM 642 N N . LEU A 1 79 ? 20.794 -0.573 -15.849 1.00 73.62 79 LEU A N 1
ATOM 643 C CA . LEU A 1 79 ? 19.407 -0.365 -15.435 1.00 73.62 79 LEU A CA 1
ATOM 644 C C . LEU A 1 79 ? 18.634 -1.679 -15.183 1.00 73.62 79 LEU A C 1
ATOM 646 O O . LEU A 1 79 ? 17.863 -1.731 -14.218 1.00 73.62 79 LEU A O 1
ATOM 650 N N . PRO A 1 80 ? 18.819 -2.760 -15.976 1.00 77.50 80 PRO A N 1
ATOM 651 C CA . PRO A 1 80 ? 18.200 -4.052 -15.690 1.00 77.50 80 PRO A CA 1
ATOM 652 C C . PRO A 1 80 ? 18.645 -4.632 -14.345 1.00 77.50 80 PRO A C 1
ATOM 654 O O . PRO A 1 80 ? 17.807 -5.139 -13.601 1.00 77.50 80 PRO A O 1
ATOM 657 N N . GLU A 1 81 ? 19.927 -4.511 -13.993 1.00 80.56 81 GLU A N 1
ATOM 658 C CA . GLU A 1 81 ? 20.435 -4.986 -12.703 1.00 80.56 81 GLU A CA 1
ATOM 659 C C . GLU A 1 81 ? 19.899 -4.140 -11.544 1.00 80.56 81 GLU A C 1
ATOM 661 O O . GLU A 1 81 ? 19.412 -4.685 -10.551 1.00 80.56 81 GLU A O 1
ATOM 666 N N . ALA A 1 82 ? 19.885 -2.814 -11.708 1.00 75.94 82 ALA A N 1
ATOM 667 C CA . ALA A 1 82 ? 19.309 -1.892 -10.733 1.00 75.94 82 ALA A CA 1
ATOM 668 C C . ALA A 1 82 ? 17.812 -2.158 -10.489 1.00 75.94 82 ALA A C 1
ATOM 670 O O . ALA A 1 82 ? 17.320 -1.989 -9.372 1.00 75.94 82 ALA A O 1
ATOM 671 N N . SER A 1 83 ? 17.076 -2.628 -11.504 1.00 76.88 83 SER A N 1
ATOM 672 C CA . SER A 1 83 ? 15.646 -2.935 -11.374 1.00 76.88 83 SER A CA 1
ATOM 673 C C . SER A 1 83 ? 15.354 -4.065 -10.376 1.00 76.88 83 SER A C 1
ATOM 675 O O . SER A 1 83 ? 14.310 -4.042 -9.724 1.00 76.88 83 SER A O 1
ATOM 677 N N . PHE A 1 84 ? 16.289 -5.004 -10.173 1.00 80.75 84 PHE A N 1
ATOM 678 C CA . PHE A 1 84 ? 16.135 -6.075 -9.180 1.00 80.75 84 PHE A CA 1
ATOM 679 C C . PHE A 1 84 ? 16.197 -5.570 -7.733 1.00 80.75 84 PHE A C 1
ATOM 681 O O . PHE A 1 84 ? 15.765 -6.278 -6.822 1.00 80.75 84 PHE A O 1
ATOM 688 N N . ALA A 1 85 ? 16.697 -4.351 -7.504 1.00 80.44 85 ALA A N 1
ATOM 689 C CA . ALA A 1 85 ? 16.665 -3.717 -6.189 1.00 80.44 85 ALA A CA 1
ATOM 690 C C . ALA A 1 85 ? 15.257 -3.223 -5.808 1.00 80.44 85 ALA A C 1
ATOM 692 O O . ALA A 1 85 ? 14.972 -3.045 -4.619 1.00 80.44 85 ALA A O 1
ATOM 693 N N . VAL A 1 86 ? 14.364 -3.025 -6.788 1.00 79.56 86 VAL A N 1
ATOM 694 C CA . VAL A 1 86 ? 12.976 -2.616 -6.547 1.00 79.56 86 VAL A CA 1
ATOM 695 C C . VAL A 1 86 ? 12.167 -3.827 -6.068 1.00 79.56 86 VAL A C 1
ATOM 697 O O .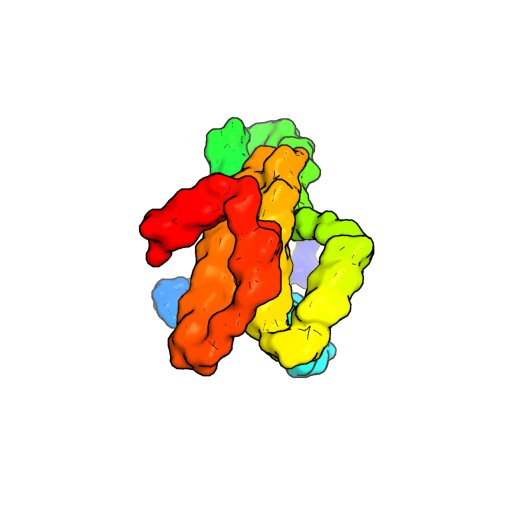 VAL A 1 86 ? 12.058 -4.821 -6.788 1.00 79.56 86 VAL A O 1
ATOM 700 N N . PRO A 1 87 ? 11.548 -3.776 -4.874 1.00 77.62 87 PRO A N 1
ATOM 701 C CA . PRO A 1 87 ? 10.788 -4.908 -4.360 1.00 77.62 87 PRO A CA 1
ATOM 702 C C . PRO A 1 87 ? 9.585 -5.269 -5.242 1.00 77.62 87 PRO A C 1
ATOM 704 O O . PRO A 1 87 ? 8.723 -4.438 -5.531 1.00 77.62 87 PRO A O 1
ATOM 707 N N . ASP A 1 88 ? 9.466 -6.553 -5.577 1.00 70.94 88 ASP A N 1
ATOM 708 C CA . ASP A 1 88 ? 8.315 -7.126 -6.288 1.00 70.94 88 ASP A CA 1
ATOM 709 C C . ASP A 1 88 ? 7.095 -7.337 -5.369 1.00 70.94 88 ASP A C 1
ATOM 711 O O . ASP A 1 88 ? 5.969 -7.548 -5.826 1.00 70.94 88 ASP A O 1
ATOM 715 N N . ARG A 1 89 ? 7.308 -7.298 -4.048 1.00 69.06 89 ARG A N 1
ATOM 716 C CA . ARG A 1 89 ? 6.319 -7.644 -3.020 1.00 69.06 89 ARG A CA 1
ATOM 717 C C . ARG A 1 89 ? 6.300 -6.626 -1.891 1.00 69.06 89 ARG A C 1
ATOM 719 O O . ARG A 1 89 ? 7.326 -6.111 -1.457 1.00 69.06 89 ARG A O 1
ATOM 726 N N . LEU A 1 90 ? 5.107 -6.422 -1.330 1.00 71.12 90 LEU A N 1
ATOM 727 C CA . LEU A 1 90 ? 4.928 -5.610 -0.128 1.00 71.12 90 LEU A CA 1
ATOM 728 C C . LEU A 1 90 ? 5.700 -6.197 1.067 1.00 71.12 90 LEU A C 1
ATOM 730 O O . LEU A 1 90 ? 5.785 -7.427 1.203 1.00 71.12 90 LEU A O 1
ATOM 734 N N . PRO A 1 91 ? 6.176 -5.346 1.996 1.00 72.50 91 PRO A N 1
ATOM 735 C CA . PRO A 1 91 ? 6.868 -5.804 3.189 1.00 72.50 91 PRO A CA 1
ATOM 736 C C . PRO A 1 91 ? 5.981 -6.767 3.983 1.00 72.50 91 PRO A C 1
ATOM 738 O O . PRO A 1 91 ? 4.828 -6.482 4.322 1.00 72.50 91 PRO A O 1
ATOM 741 N N . ARG A 1 92 ? 6.516 -7.952 4.289 1.00 67.69 92 ARG A N 1
ATOM 742 C CA . ARG A 1 92 ? 5.797 -8.941 5.094 1.00 67.69 92 ARG A CA 1
ATOM 743 C C . ARG A 1 92 ? 5.861 -8.561 6.571 1.00 67.69 92 ARG A C 1
ATOM 745 O O . ARG A 1 92 ? 6.924 -8.552 7.191 1.00 67.69 92 ARG A O 1
ATOM 752 N N . ASN A 1 93 ? 4.691 -8.346 7.169 1.00 72.00 93 ASN A N 1
ATOM 753 C CA . ASN A 1 93 ? 4.560 -8.371 8.624 1.00 72.00 93 ASN A CA 1
ATOM 754 C C . ASN A 1 93 ? 4.842 -9.805 9.122 1.00 72.00 93 ASN A C 1
ATOM 756 O O . ASN A 1 93 ? 4.368 -10.763 8.498 1.00 72.00 93 ASN A O 1
ATOM 760 N N . PRO A 1 94 ? 5.578 -9.994 10.231 1.00 76.44 94 PRO A N 1
ATOM 761 C CA . PRO A 1 94 ? 5.921 -11.304 10.740 1.00 76.44 94 PRO A CA 1
ATOM 762 C C . PRO A 1 94 ? 4.649 -11.973 11.243 1.00 76.44 94 PRO A C 1
ATOM 764 O O . PRO A 1 94 ? 3.690 -11.315 11.664 1.00 76.44 94 PRO A O 1
ATOM 767 N N . LEU A 1 95 ? 4.654 -13.301 11.241 1.00 77.00 95 LEU A N 1
ATOM 768 C CA . LEU A 1 95 ? 3.490 -14.084 11.643 1.00 77.00 95 LEU A CA 1
ATOM 769 C C . LEU A 1 95 ? 3.006 -13.710 13.048 1.00 77.00 95 LEU A C 1
ATOM 771 O O . LEU A 1 95 ? 1.803 -13.561 13.240 1.00 77.00 95 LEU A O 1
ATOM 775 N N . ARG A 1 96 ? 3.924 -13.431 13.983 1.00 81.50 96 ARG A N 1
ATOM 776 C CA . ARG A 1 96 ? 3.581 -12.989 15.343 1.00 81.50 96 ARG A CA 1
ATOM 777 C C . ARG A 1 96 ? 2.738 -11.708 15.367 1.00 81.50 96 ARG A C 1
ATOM 779 O O . ARG A 1 96 ? 1.726 -11.680 16.056 1.00 81.50 96 ARG A O 1
ATOM 786 N N . ASP A 1 97 ? 3.084 -10.682 14.583 1.00 78.00 97 ASP A N 1
ATOM 787 C CA . ASP A 1 97 ? 2.341 -9.413 14.606 1.00 78.00 97 ASP A CA 1
ATOM 788 C C . ASP A 1 97 ? 1.008 -9.574 13.878 1.00 78.00 97 ASP A C 1
ATOM 790 O O . ASP A 1 97 ? -0.006 -9.037 14.314 1.00 78.00 97 ASP A O 1
ATOM 794 N N . ARG A 1 98 ? 0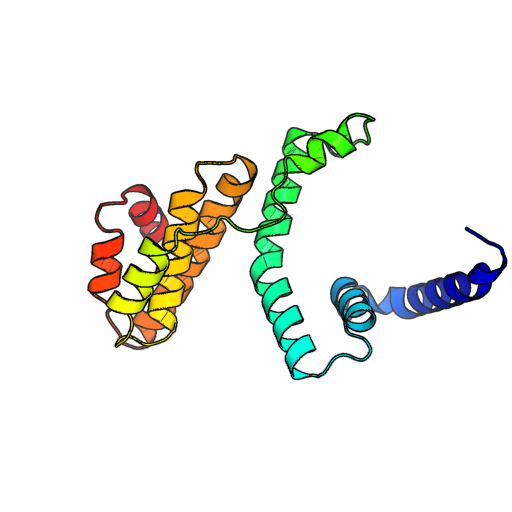.979 -10.370 12.800 1.00 79.50 98 ARG A N 1
ATOM 795 C CA . ARG A 1 98 ? -0.263 -10.696 12.084 1.00 79.50 98 ARG A CA 1
ATOM 796 C C . ARG A 1 98 ? -1.242 -11.443 12.982 1.00 79.50 98 ARG A C 1
ATOM 798 O O . ARG A 1 98 ? -2.427 -11.119 12.981 1.00 79.50 98 ARG A O 1
ATOM 805 N N . LEU A 1 99 ? -0.753 -12.419 13.745 1.00 82.75 99 LEU A N 1
ATOM 806 C CA . LEU A 1 99 ? -1.555 -13.151 14.716 1.00 82.75 99 LEU A CA 1
ATOM 807 C C . LEU A 1 99 ? -1.983 -12.219 15.845 1.00 82.75 99 LEU A C 1
ATOM 809 O O . LEU A 1 99 ? -3.176 -12.119 16.093 1.00 82.75 99 LEU A O 1
ATOM 813 N N . ARG A 1 100 ? -1.064 -11.467 16.461 1.00 82.94 100 ARG A N 1
ATOM 814 C CA . ARG A 1 100 ? -1.384 -10.501 17.526 1.00 82.94 100 ARG A CA 1
ATOM 815 C C . ARG A 1 100 ? -2.472 -9.518 17.095 1.00 82.94 100 ARG A C 1
ATOM 817 O O . ARG A 1 100 ? -3.418 -9.311 17.846 1.00 82.94 100 ARG A O 1
ATOM 824 N N . LEU A 1 101 ? -2.379 -8.960 15.887 1.00 80.69 101 LEU A N 1
ATOM 825 C CA . LEU A 1 101 ? -3.420 -8.104 15.314 1.00 80.69 101 LEU A CA 1
ATOM 826 C C . LEU A 1 101 ? -4.730 -8.863 15.102 1.00 80.69 101 LEU A C 1
ATOM 828 O O . LEU A 1 101 ? -5.789 -8.368 15.476 1.00 80.69 101 LEU A O 1
ATOM 832 N N . LYS A 1 102 ? -4.679 -10.071 14.528 1.00 80.19 102 LYS A N 1
ATOM 833 C CA . LYS A 1 102 ? -5.875 -10.899 14.342 1.00 80.19 102 LYS A CA 1
ATOM 834 C C . LYS A 1 102 ? -6.585 -11.114 15.679 1.00 80.19 102 LYS A C 1
ATOM 836 O O . LYS A 1 102 ? -7.771 -10.828 15.750 1.00 80.19 102 LYS A O 1
ATOM 841 N N . TRP A 1 103 ? -5.858 -11.528 16.717 1.00 82.62 103 TRP A N 1
ATOM 842 C CA . TRP A 1 103 ? -6.370 -11.750 18.071 1.00 82.62 103 TRP A CA 1
ATOM 843 C C . TRP A 1 103 ? -6.929 -10.467 18.700 1.00 82.62 103 TRP A C 1
ATOM 845 O O . TRP A 1 103 ? -8.091 -10.458 19.101 1.00 82.62 103 TRP A O 1
ATOM 855 N N . LYS A 1 104 ? -6.160 -9.367 18.709 1.00 79.12 104 LYS A N 1
ATOM 856 C CA . LYS A 1 104 ? -6.583 -8.071 19.276 1.00 79.12 104 LYS A CA 1
ATOM 857 C C . LYS A 1 104 ? -7.862 -7.524 18.639 1.00 79.12 104 LYS A C 1
ATOM 859 O O . LYS A 1 104 ? -8.688 -6.937 19.327 1.00 79.12 104 LYS A O 1
ATOM 864 N N . PHE A 1 105 ? -8.040 -7.735 17.337 1.00 78.56 105 PHE A N 1
ATOM 865 C CA . PHE A 1 105 ? -9.156 -7.173 16.579 1.00 78.56 105 PHE A CA 1
ATOM 866 C C . PHE A 1 105 ? -10.224 -8.203 16.179 1.00 78.56 105 PHE A C 1
ATOM 868 O O . PHE A 1 105 ? -11.089 -7.884 15.359 1.00 78.56 105 PHE A O 1
ATOM 875 N N . MET A 1 106 ? -10.219 -9.423 16.740 1.00 77.50 106 MET A N 1
ATOM 876 C CA . MET A 1 106 ? -11.217 -10.449 16.379 1.00 77.50 106 MET A CA 1
ATOM 877 C C . MET A 1 106 ? -12.654 -9.960 16.583 1.00 77.50 106 MET A C 1
ATOM 879 O O . MET A 1 106 ? -13.513 -10.245 15.754 1.00 77.50 106 MET A O 1
ATOM 883 N N . ARG A 1 107 ? -12.901 -9.174 17.639 1.00 74.06 107 ARG A N 1
ATOM 884 C CA . ARG A 1 107 ? -14.235 -8.663 17.997 1.00 74.06 107 ARG A CA 1
ATOM 885 C C . ARG A 1 107 ? -14.606 -7.324 17.344 1.00 74.06 107 ARG A C 1
ATOM 887 O O . ARG A 1 107 ? -15.743 -6.898 17.472 1.00 74.06 107 ARG A O 1
ATOM 894 N N . GLN A 1 108 ? -13.680 -6.661 16.646 1.00 69.81 108 GLN A N 1
ATOM 895 C CA . GLN A 1 108 ? -13.852 -5.269 16.186 1.00 69.81 108 GLN A CA 1
ATOM 896 C C . GLN A 1 108 ? -14.140 -5.137 14.676 1.00 69.81 108 GLN A C 1
ATOM 898 O O . GLN A 1 108 ? -14.204 -4.037 14.138 1.00 69.81 108 GLN A O 1
ATOM 903 N N . GLY A 1 109 ? -14.352 -6.250 13.965 1.00 71.81 109 GLY A N 1
ATOM 904 C CA . GLY A 1 109 ? -14.670 -6.231 12.531 1.00 71.81 109 GLY A CA 1
ATOM 905 C C . GLY A 1 109 ? -13.445 -6.059 11.621 1.00 71.81 109 GLY A C 1
ATOM 906 O O . GLY A 1 109 ? -12.299 -6.204 12.053 1.00 71.81 109 GLY A O 1
ATOM 907 N N . ALA A 1 110 ? -13.678 -5.859 10.321 1.00 77.12 110 ALA A N 1
ATOM 908 C CA . ALA A 1 110 ? -12.624 -5.850 9.297 1.00 77.12 110 ALA A CA 1
ATOM 909 C C . ALA A 1 110 ? -11.898 -4.498 9.163 1.00 77.12 110 ALA A C 1
ATOM 911 O O . ALA A 1 110 ? -10.706 -4.475 8.857 1.00 77.12 110 ALA A O 1
ATOM 912 N N . VAL A 1 111 ? -12.591 -3.387 9.427 1.00 79.81 111 VAL A N 1
ATOM 913 C CA . VAL A 1 111 ? -12.067 -2.024 9.235 1.00 79.81 111 VAL A CA 1
ATOM 914 C C . VAL A 1 111 ? -10.915 -1.698 10.205 1.00 79.81 111 VAL A C 1
ATOM 916 O O . VAL A 1 111 ? -9.838 -1.338 9.725 1.00 79.81 111 VAL A O 1
ATOM 919 N N . PRO A 1 112 ? -11.012 -1.959 11.529 1.00 82.19 112 PRO A N 1
ATOM 920 C CA . PRO A 1 112 ? -9.893 -1.722 12.450 1.00 82.19 112 PRO A CA 1
ATOM 921 C C . PRO A 1 112 ? -8.671 -2.586 12.131 1.00 82.19 112 PRO A C 1
ATOM 923 O O . PRO A 1 112 ? -7.529 -2.133 12.194 1.00 82.19 112 PRO A O 1
ATOM 926 N N . ARG A 1 113 ? -8.903 -3.830 11.688 1.00 83.50 113 ARG A N 1
ATOM 927 C CA . ARG A 1 113 ? -7.832 -4.721 11.215 1.00 83.50 113 ARG A CA 1
ATOM 928 C C . ARG A 1 113 ? -7.096 -4.141 10.015 1.00 83.50 113 ARG A C 1
ATOM 930 O O . ARG A 1 113 ? -5.877 -4.289 9.926 1.00 83.50 113 ARG A O 1
ATOM 937 N N . LYS A 1 114 ? -7.823 -3.512 9.091 1.00 84.19 114 LYS A N 1
ATOM 938 C CA . LYS A 1 114 ? -7.257 -2.894 7.891 1.00 84.19 114 LYS A CA 1
ATOM 939 C C . LYS A 1 114 ? -6.426 -1.660 8.250 1.00 84.19 114 LYS A C 1
ATOM 941 O O . LYS A 1 114 ? -5.278 -1.595 7.814 1.00 84.19 114 LYS A O 1
ATOM 946 N N . ALA A 1 115 ? -6.939 -0.773 9.106 1.00 86.75 115 ALA A N 1
ATOM 947 C CA . ALA A 1 115 ? -6.202 0.395 9.597 1.00 86.75 115 ALA A CA 1
ATOM 948 C C . ALA A 1 115 ? -4.889 -0.009 10.296 1.00 86.75 115 ALA A C 1
ATOM 950 O O . ALA A 1 115 ? -3.807 0.427 9.901 1.00 86.75 115 ALA A O 1
ATOM 951 N N . ALA A 1 116 ? -4.955 -0.947 11.248 1.00 86.56 116 ALA A N 1
ATOM 952 C CA . ALA A 1 116 ? -3.773 -1.445 11.954 1.00 86.56 116 ALA A CA 1
ATOM 953 C C . ALA A 1 116 ? -2.752 -2.117 11.018 1.00 86.56 116 ALA A C 1
ATOM 955 O O . ALA A 1 116 ? -1.542 -1.957 11.187 1.00 86.56 116 ALA A O 1
ATOM 956 N N . LYS A 1 117 ? -3.224 -2.870 10.013 1.00 87.19 117 LYS A N 1
ATOM 957 C CA . LYS A 1 117 ? -2.353 -3.503 9.012 1.00 87.19 117 LYS A CA 1
ATOM 958 C C . LYS A 1 117 ? -1.545 -2.454 8.247 1.00 87.19 117 LYS A C 1
ATOM 960 O O . LYS A 1 117 ? -0.341 -2.646 8.093 1.00 87.19 117 LYS A O 1
ATOM 965 N N . PHE A 1 118 ? -2.188 -1.394 7.759 1.00 88.50 118 PHE A N 1
ATOM 966 C CA . PHE A 1 118 ? -1.522 -0.354 6.971 1.00 88.50 118 PHE A CA 1
ATOM 967 C C . PHE A 1 118 ? -0.590 0.522 7.812 1.00 88.50 118 PHE A C 1
ATOM 969 O O . PHE A 1 118 ? 0.519 0.806 7.364 1.00 88.50 118 PHE A O 1
ATOM 976 N N . TYR A 1 119 ? -0.960 0.834 9.056 1.00 89.25 119 TYR A N 1
ATOM 977 C CA . TYR A 1 119 ? -0.045 1.464 10.011 1.00 89.25 119 TYR A CA 1
ATOM 978 C C . TYR A 1 119 ? 1.261 0.659 10.168 1.00 89.25 119 TYR A C 1
ATOM 980 O O . TYR A 1 119 ? 2.355 1.199 9.987 1.00 89.25 119 TYR A O 1
ATOM 988 N N . LEU A 1 120 ? 1.159 -0.656 10.416 1.00 87.81 120 LEU A N 1
ATOM 989 C CA . LEU A 1 120 ? 2.339 -1.515 10.573 1.00 87.81 120 LEU A CA 1
ATOM 990 C C . LEU A 1 120 ? 3.176 -1.649 9.296 1.00 87.81 120 LEU A C 1
ATOM 992 O O . LEU A 1 120 ? 4.391 -1.810 9.401 1.00 87.81 120 LEU A O 1
ATOM 996 N N . LEU A 1 121 ? 2.551 -1.605 8.112 1.00 86.06 121 LEU A N 1
ATOM 997 C CA . LEU A 1 121 ? 3.284 -1.595 6.842 1.00 86.06 121 LEU A CA 1
ATOM 998 C C . LEU A 1 121 ? 4.167 -0.344 6.742 1.00 86.06 121 LEU A C 1
ATOM 1000 O O . LEU A 1 121 ? 5.359 -0.479 6.485 1.00 86.06 121 LEU A O 1
ATOM 1004 N N . GLY A 1 122 ? 3.619 0.837 7.052 1.00 86.19 122 GLY A N 1
ATOM 1005 C CA . GLY A 1 122 ? 4.380 2.091 7.113 1.00 86.19 122 GLY A CA 1
ATOM 1006 C C . GLY A 1 122 ? 5.506 2.067 8.140 1.00 86.19 122 GLY A C 1
ATOM 1007 O O . GLY A 1 122 ? 6.642 2.389 7.812 1.00 86.19 122 GLY A O 1
ATOM 1008 N N . LYS A 1 123 ? 5.252 1.563 9.350 1.00 85.50 123 LYS A N 1
ATOM 1009 C CA . LYS A 1 123 ? 6.290 1.444 10.391 1.00 85.50 123 LYS A CA 1
ATOM 1010 C C . LYS A 1 123 ? 7.478 0.566 9.973 1.00 85.50 123 LYS A C 1
ATOM 1012 O O . LYS A 1 123 ? 8.589 0.724 10.468 1.00 85.50 123 LYS A O 1
ATOM 1017 N N . ARG A 1 124 ? 7.245 -0.401 9.084 1.00 80.31 124 ARG A N 1
ATOM 1018 C CA . ARG A 1 124 ? 8.260 -1.351 8.598 1.00 80.31 124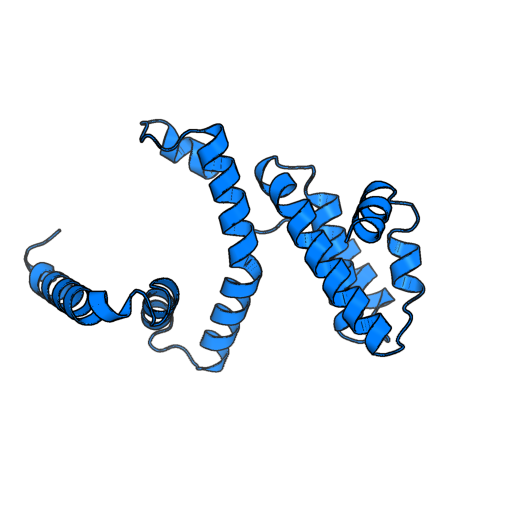 ARG A CA 1
ATOM 1019 C C . ARG A 1 124 ? 8.899 -0.943 7.277 1.00 80.31 124 ARG A C 1
ATOM 1021 O O . ARG A 1 124 ? 9.820 -1.630 6.840 1.00 80.31 124 ARG A O 1
ATOM 1028 N N . ALA A 1 125 ? 8.420 0.142 6.674 1.00 79.38 125 ALA A N 1
ATOM 1029 C CA . ALA A 1 125 ? 8.913 0.689 5.420 1.00 79.38 125 ALA A CA 1
ATOM 1030 C C . ALA A 1 125 ? 10.401 1.065 5.480 1.00 79.38 125 ALA A C 1
ATOM 1032 O O . ALA A 1 125 ? 11.101 0.866 4.493 1.00 79.38 125 ALA A O 1
ATOM 1033 N N . ASN A 1 126 ? 10.888 1.490 6.656 1.00 66.69 126 ASN A N 1
ATOM 1034 C CA . ASN A 1 126 ? 12.246 1.995 6.923 1.00 66.69 126 ASN A CA 1
ATOM 1035 C C . ASN A 1 126 ? 13.395 0.975 6.724 1.00 66.69 126 ASN A C 1
ATOM 1037 O O . ASN A 1 126 ? 14.467 1.105 7.305 1.00 66.69 126 ASN A O 1
ATOM 1041 N N . ARG A 1 127 ? 13.166 -0.121 5.995 1.00 70.62 127 ARG A N 1
ATOM 1042 C CA . ARG A 1 127 ? 14.175 -1.147 5.688 1.00 70.62 127 ARG A CA 1
ATOM 1043 C C . ARG A 1 127 ? 14.635 -1.118 4.232 1.00 70.62 127 ARG A C 1
ATOM 1045 O O . ARG A 1 127 ? 15.568 -1.836 3.899 1.00 70.62 127 ARG A O 1
ATOM 1052 N N . CYS A 1 128 ? 13.957 -0.362 3.370 1.00 77.25 128 CYS A N 1
ATOM 1053 C CA . CYS A 1 128 ? 14.260 -0.266 1.946 1.00 77.25 128 CYS A CA 1
ATOM 1054 C C . CYS A 1 128 ? 13.860 1.130 1.436 1.00 77.25 128 CYS A C 1
ATOM 1056 O O . CYS A 1 128 ? 12.696 1.492 1.626 1.00 77.25 128 CYS A O 1
ATOM 1058 N N . PRO A 1 129 ? 14.754 1.874 0.755 1.00 80.12 129 PRO A N 1
ATOM 1059 C CA . PRO A 1 129 ? 14.469 3.224 0.249 1.00 80.12 129 PRO A CA 1
ATOM 1060 C C . PRO A 1 129 ? 13.199 3.298 -0.614 1.00 80.12 129 PRO A C 1
ATOM 1062 O O . PRO A 1 129 ? 12.340 4.155 -0.412 1.00 80.12 129 PRO A O 1
ATOM 1065 N N . TYR A 1 130 ? 12.986 2.312 -1.494 1.00 81.00 130 TYR A N 1
ATOM 1066 C CA . TYR A 1 130 ? 11.770 2.230 -2.311 1.00 81.00 130 TYR A CA 1
ATOM 1067 C C . TYR A 1 130 ? 10.499 2.074 -1.467 1.00 81.00 130 TYR A C 1
ATOM 1069 O O . TYR A 1 130 ? 9.464 2.664 -1.780 1.00 81.00 130 TYR A O 1
ATOM 1077 N N . LEU A 1 131 ? 10.558 1.314 -0.370 1.00 82.19 131 LEU A N 1
ATOM 1078 C CA . LEU A 1 131 ? 9.408 1.114 0.515 1.00 82.19 131 LEU A CA 1
ATOM 1079 C C . LEU A 1 131 ? 9.149 2.325 1.411 1.00 82.19 131 LEU A C 1
ATOM 1081 O O . LEU A 1 131 ? 7.988 2.570 1.740 1.00 82.19 131 LEU A O 1
ATOM 1085 N N . GLU A 1 132 ? 10.175 3.100 1.769 1.00 84.12 132 GLU A N 1
ATOM 1086 C CA . GLU A 1 132 ? 10.006 4.358 2.508 1.00 84.12 132 GLU A CA 1
ATOM 1087 C C . GLU A 1 132 ? 9.096 5.330 1.757 1.00 84.12 132 GLU A C 1
ATOM 1089 O O . GLU A 1 132 ? 8.205 5.924 2.363 1.00 84.12 132 GLU A O 1
ATOM 1094 N N . THR A 1 133 ? 9.193 5.389 0.426 1.00 82.94 133 THR A N 1
ATOM 1095 C CA . THR A 1 133 ? 8.281 6.215 -0.388 1.00 82.94 133 THR A CA 1
ATOM 1096 C C . THR A 1 133 ? 6.815 5.772 -0.290 1.00 82.94 133 THR A C 1
ATOM 1098 O O . THR A 1 133 ? 5.893 6.577 -0.433 1.00 82.94 133 THR A O 1
ATOM 1101 N N . CYS A 1 134 ? 6.569 4.497 0.028 1.00 85.50 134 CYS A N 1
ATOM 1102 C CA . CYS A 1 134 ? 5.229 3.950 0.226 1.00 85.50 134 CYS A CA 1
ATOM 1103 C C . CYS A 1 134 ? 4.678 4.184 1.640 1.00 85.50 134 CYS A C 1
ATOM 1105 O O . CYS A 1 134 ? 3.476 4.005 1.855 1.00 85.50 134 CYS A O 1
ATOM 1107 N N . LYS A 1 135 ? 5.516 4.593 2.601 1.00 88.81 135 LYS A N 1
ATOM 1108 C CA . LYS A 1 135 ? 5.144 4.779 4.012 1.00 88.81 135 LYS A CA 1
ATOM 1109 C C . LYS A 1 135 ? 3.953 5.713 4.179 1.00 88.81 135 LYS A C 1
ATOM 1111 O O . LYS A 1 135 ? 2.936 5.315 4.750 1.00 88.81 135 LYS A O 1
ATOM 1116 N N . LEU A 1 136 ? 4.057 6.918 3.619 1.00 87.50 136 LEU A N 1
ATOM 1117 C CA . LEU A 1 136 ? 3.008 7.935 3.698 1.00 87.50 136 LEU A CA 1
ATOM 1118 C C . LEU A 1 136 ? 1.728 7.476 2.990 1.00 87.50 136 LEU A C 1
ATOM 1120 O O . LEU A 1 136 ? 0.629 7.724 3.475 1.00 87.50 136 LEU A O 1
ATOM 1124 N N . LEU A 1 137 ? 1.853 6.726 1.890 1.00 86.31 137 LEU A N 1
ATOM 1125 C CA . LEU A 1 137 ? 0.702 6.169 1.176 1.00 86.31 137 LEU A CA 1
ATOM 1126 C C . LEU A 1 137 ? -0.017 5.084 1.986 1.00 86.31 137 LEU A C 1
ATOM 1128 O O . LEU A 1 137 ? -1.238 4.969 1.907 1.00 86.31 137 LEU A O 1
ATOM 1132 N N . TRP A 1 138 ? 0.701 4.260 2.752 1.00 90.00 138 TRP A N 1
ATOM 1133 C CA . TRP A 1 138 ? 0.068 3.308 3.6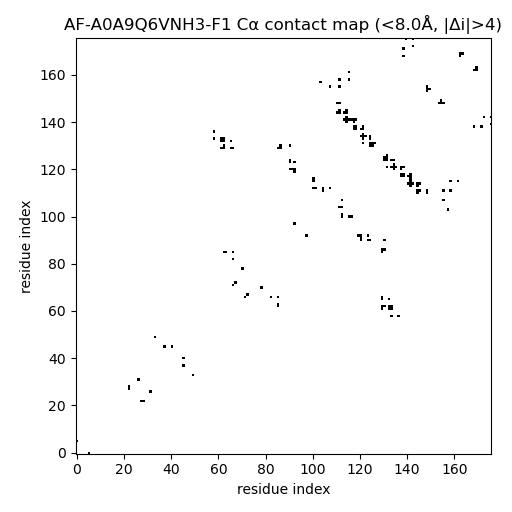69 1.00 90.00 138 TRP A CA 1
ATOM 1134 C C . TRP A 1 138 ? -0.590 4.022 4.844 1.00 90.00 138 TRP A C 1
ATOM 1136 O O . TRP A 1 138 ? -1.714 3.684 5.211 1.00 90.00 138 TRP A O 1
ATOM 1146 N N . TRP A 1 139 ? 0.066 5.031 5.404 1.00 90.88 139 TRP A N 1
ATOM 1147 C CA . TRP A 1 139 ? -0.490 5.814 6.499 1.00 90.88 139 TRP A CA 1
ATOM 1148 C C . TRP A 1 139 ? -1.732 6.604 6.093 1.00 90.88 139 TRP A C 1
ATOM 1150 O O . TRP A 1 139 ? -2.714 6.559 6.825 1.00 90.88 139 TRP A O 1
ATOM 1160 N N . ALA A 1 140 ? -1.767 7.192 4.897 1.00 88.94 140 ALA A N 1
ATOM 1161 C CA . ALA A 1 140 ? -2.964 7.844 4.359 1.00 88.94 140 ALA A CA 1
ATOM 1162 C C . ALA A 1 140 ? -4.175 6.896 4.338 1.00 88.94 140 ALA A C 1
ATOM 1164 O O . ALA A 1 140 ? -5.281 7.269 4.714 1.00 88.94 140 ALA A O 1
ATOM 1165 N N . VAL A 1 141 ? -3.957 5.630 3.976 1.00 87.81 141 VAL A N 1
ATOM 1166 C CA . VAL A 1 141 ? -5.014 4.606 3.956 1.00 87.81 141 VAL A CA 1
ATOM 1167 C C . VAL A 1 141 ? -5.430 4.210 5.362 1.00 87.81 141 VAL A C 1
ATOM 1169 O O . VAL A 1 141 ? -6.609 3.984 5.609 1.00 87.81 141 VAL A O 1
ATOM 1172 N N . ALA A 1 142 ? -4.479 4.116 6.292 1.00 89.31 142 ALA A N 1
ATOM 1173 C CA . ALA A 1 142 ? -4.802 3.872 7.691 1.00 89.31 142 ALA A CA 1
ATOM 1174 C C . ALA A 1 142 ? -5.677 5.002 8.260 1.00 89.31 142 ALA A C 1
ATOM 1176 O O . ALA A 1 142 ? -6.664 4.710 8.931 1.00 89.31 142 ALA A O 1
ATOM 1177 N N . VAL A 1 143 ? -5.359 6.259 7.934 1.00 87.75 143 VAL A N 1
ATOM 1178 C CA . VAL A 1 143 ? -6.137 7.447 8.319 1.00 87.75 143 VAL A CA 1
ATOM 1179 C C . VAL A 1 143 ? -7.521 7.453 7.673 1.00 87.75 143 VAL A C 1
ATOM 1181 O O . VAL A 1 143 ? -8.508 7.702 8.354 1.00 87.75 143 VAL A O 1
ATOM 1184 N N . GLU A 1 144 ? -7.635 7.118 6.389 1.00 88.12 144 GLU A N 1
ATOM 1185 C CA . GLU A 1 144 ? -8.934 7.033 5.714 1.00 88.12 144 GLU A CA 1
ATOM 1186 C C . GLU A 1 144 ? -9.851 5.989 6.376 1.00 88.12 144 GLU A C 1
ATOM 1188 O O . GLU A 1 144 ? -11.026 6.248 6.634 1.00 88.12 144 GLU A O 1
ATOM 1193 N N . GLU A 1 145 ? -9.313 4.814 6.712 1.00 86.94 145 GLU A N 1
ATOM 1194 C CA . GLU A 1 145 ? -10.070 3.775 7.419 1.00 86.94 145 GLU A CA 1
ATOM 1195 C C . GLU A 1 145 ? -10.411 4.180 8.864 1.00 86.94 145 GLU A C 1
ATOM 1197 O O . GLU A 1 145 ? -11.456 3.777 9.372 1.00 86.94 145 GLU A O 1
ATOM 1202 N N . LEU A 1 146 ? -9.582 5.001 9.520 1.00 84.62 146 LEU A N 1
ATOM 1203 C CA . LEU A 1 146 ? -9.900 5.596 10.823 1.00 84.62 146 LEU A CA 1
ATOM 1204 C C . LEU A 1 146 ? -11.061 6.587 10.731 1.00 84.62 146 LEU A C 1
ATOM 1206 O O . LEU A 1 146 ? -12.018 6.454 11.489 1.00 84.62 146 LEU A O 1
ATOM 1210 N N . LYS A 1 147 ? -11.040 7.499 9.754 1.00 84.44 147 LYS A N 1
ATOM 1211 C CA . LYS A 1 147 ? -12.139 8.450 9.510 1.00 84.44 147 LYS A CA 1
ATOM 1212 C C . LYS A 1 147 ? -13.460 7.720 9.238 1.00 84.44 147 LYS A C 1
ATOM 1214 O O . LYS A 1 147 ? -14.513 8.121 9.726 1.00 84.44 147 LYS A O 1
ATOM 1219 N N . ARG A 1 148 ? -13.412 6.586 8.526 1.00 83.25 148 ARG A N 1
ATOM 1220 C CA . ARG A 1 148 ? -14.585 5.712 8.321 1.00 83.25 148 ARG A CA 1
ATOM 1221 C C . ARG A 1 148 ? -15.101 5.077 9.617 1.0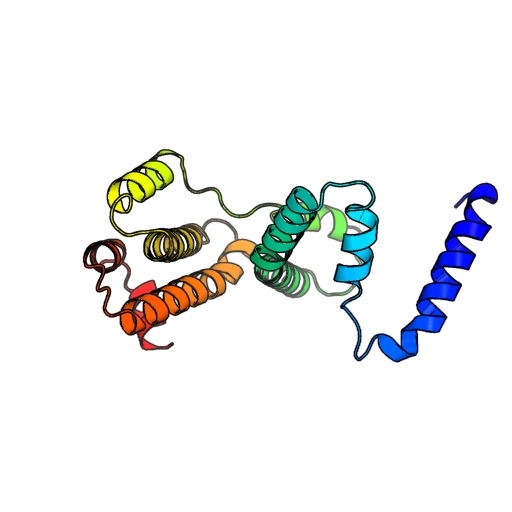0 83.25 148 ARG A C 1
ATOM 1223 O O . ARG A 1 148 ? -16.302 4.855 9.735 1.00 83.25 148 ARG A O 1
ATOM 1230 N N . LEU A 1 149 ? -14.223 4.759 10.572 1.00 81.31 149 LEU A N 1
ATOM 1231 C CA . LEU A 1 149 ? -14.618 4.232 11.886 1.00 81.31 149 LEU A CA 1
ATOM 1232 C C . LEU A 1 149 ? -15.238 5.305 12.776 1.00 81.31 149 LEU A C 1
ATOM 1234 O O . LEU A 1 149 ? -16.237 5.023 13.435 1.00 81.31 149 LEU A O 1
ATOM 1238 N N . GLU A 1 150 ? -14.669 6.509 12.772 1.00 78.62 150 GLU A N 1
ATOM 1239 C CA . GLU A 1 150 ? -15.201 7.670 13.494 1.00 78.62 150 GLU A CA 1
ATOM 1240 C C . GLU A 1 150 ? -16.596 8.039 12.987 1.00 78.62 150 GLU A C 1
ATOM 1242 O O . GLU A 1 150 ? -17.520 8.167 13.782 1.00 78.62 150 GLU A O 1
ATOM 1247 N N . ALA A 1 151 ? -16.789 8.087 11.665 1.00 74.00 151 ALA A N 1
ATOM 1248 C CA . ALA A 1 151 ? -18.100 8.324 11.060 1.00 74.00 151 ALA A CA 1
ATOM 1249 C C . ALA A 1 151 ? -19.136 7.234 11.398 1.00 74.00 151 ALA A C 1
ATOM 1251 O O . ALA A 1 151 ? -20.337 7.484 11.370 1.00 74.00 151 ALA A O 1
ATOM 1252 N N . ALA A 1 152 ? -18.679 6.019 11.715 1.00 74.56 152 ALA A N 1
ATOM 1253 C CA . ALA A 1 152 ? -19.528 4.913 12.150 1.00 74.56 152 ALA A CA 1
ATOM 1254 C C . ALA A 1 152 ? -19.720 4.857 13.680 1.00 74.56 152 ALA A C 1
ATOM 1256 O O . ALA A 1 152 ? -20.222 3.845 14.174 1.00 74.56 152 ALA A O 1
ATOM 1257 N N . ASP A 1 153 ? -19.274 5.888 14.410 1.00 65.62 153 ASP A N 1
ATOM 1258 C CA . ASP A 1 153 ? -19.275 6.016 15.876 1.00 65.62 153 ASP A CA 1
ATOM 1259 C C . ASP A 1 153 ? -18.603 4.834 16.609 1.00 65.62 153 ASP A C 1
ATOM 1261 O O . ASP A 1 153 ? -18.941 4.437 17.724 1.00 65.62 153 ASP A O 1
ATOM 1265 N N . LYS A 1 154 ? -17.615 4.212 15.951 1.00 66.31 154 LYS A N 1
ATOM 1266 C CA . LYS A 1 154 ? -16.870 3.059 16.472 1.00 66.31 154 LYS A CA 1
ATOM 1267 C C . LYS A 1 154 ? -15.478 3.488 16.902 1.00 66.31 154 LYS A C 1
ATOM 1269 O O . LYS A 1 154 ? -14.490 3.229 16.214 1.00 66.31 154 LYS A O 1
ATOM 1274 N N . SER A 1 155 ? -15.383 4.087 18.085 1.00 62.62 155 SER A N 1
ATOM 1275 C CA . SER A 1 155 ? -14.083 4.397 18.684 1.00 62.62 155 SER A CA 1
ATOM 1276 C C . SER A 1 155 ? -13.341 3.113 19.085 1.00 62.62 155 SER A C 1
ATOM 1278 O O . SER A 1 155 ? -13.731 2.393 20.007 1.00 62.62 155 SER A O 1
ATOM 1280 N N . CYS A 1 156 ? -12.244 2.804 18.390 1.00 67.75 156 CYS A N 1
ATOM 1281 C CA . CYS A 1 156 ? -11.383 1.669 18.718 1.00 67.75 156 CYS A CA 1
ATOM 1282 C C . CYS A 1 156 ? -10.207 2.134 19.582 1.00 67.75 156 CYS A C 1
ATOM 1284 O O . CYS A 1 156 ? -9.113 2.354 19.068 1.00 67.75 156 CYS A O 1
ATOM 1286 N N . LYS A 1 157 ? -10.397 2.220 20.906 1.00 74.88 157 LYS A N 1
ATOM 1287 C CA . LYS A 1 157 ? -9.320 2.516 21.881 1.00 74.88 157 LYS A CA 1
ATOM 1288 C C . LYS A 1 157 ? -8.045 1.680 21.646 1.00 74.88 157 LYS A C 1
ATOM 1290 O O . LYS A 1 157 ? -6.941 2.201 21.730 1.00 74.88 157 LYS A O 1
ATOM 1295 N N . ILE A 1 158 ? -8.208 0.423 21.214 1.00 74.81 158 ILE A N 1
ATOM 1296 C CA . ILE A 1 158 ? -7.110 -0.502 20.866 1.00 74.81 158 ILE A CA 1
ATOM 1297 C C . ILE A 1 158 ? -6.236 0.009 19.704 1.00 74.81 158 ILE A C 1
ATOM 1299 O O . ILE A 1 158 ? -5.043 -0.286 19.659 1.00 74.81 158 ILE A O 1
ATOM 1303 N N . LEU A 1 159 ? -6.813 0.737 18.742 1.00 80.75 159 LEU A N 1
ATOM 1304 C CA . LEU A 1 159 ? -6.052 1.355 17.654 1.00 80.75 159 LEU A CA 1
ATOM 1305 C C . LEU A 1 159 ? -5.215 2.523 18.173 1.00 80.75 159 LEU A C 1
ATOM 1307 O O . LEU A 1 159 ? -4.031 2.578 17.870 1.00 80.75 159 LEU A O 1
ATOM 1311 N N . ALA A 1 160 ? -5.795 3.392 19.004 1.00 79.94 160 ALA A N 1
ATOM 1312 C CA . ALA A 1 160 ? -5.065 4.503 19.609 1.00 79.94 160 ALA A CA 1
ATOM 1313 C C . ALA A 1 160 ? -3.850 4.007 20.413 1.00 79.94 160 ALA A C 1
ATOM 1315 O O . ALA A 1 160 ? -2.739 4.476 20.194 1.00 79.94 160 ALA A O 1
ATOM 1316 N N . GLU A 1 161 ? -4.024 2.980 21.248 1.00 82.31 161 GLU A N 1
ATOM 1317 C CA . GLU A 1 161 ? -2.926 2.341 21.992 1.00 82.31 161 GLU A CA 1
ATOM 1318 C C . GLU A 1 161 ? -1.815 1.771 21.090 1.00 82.31 161 GLU A C 1
ATOM 1320 O O . GLU A 1 161 ? -0.670 1.652 21.515 1.00 82.31 161 GLU A O 1
ATOM 1325 N N . LEU A 1 162 ? -2.123 1.382 19.846 1.00 81.69 162 LEU A N 1
ATOM 1326 C CA . LEU A 1 162 ? -1.150 0.753 18.945 1.00 81.69 162 LEU A CA 1
ATOM 1327 C C . LEU A 1 162 ? -0.064 1.729 18.466 1.00 81.69 162 LEU A C 1
ATOM 1329 O O . LEU A 1 162 ? 1.043 1.288 18.152 1.00 81.69 162 LEU A O 1
ATOM 1333 N N . TRP A 1 163 ? -0.390 3.018 18.379 1.00 85.38 163 TRP A N 1
ATOM 1334 C CA . TRP A 1 163 ? 0.458 4.053 17.781 1.00 85.38 163 TRP A CA 1
ATOM 1335 C C . TRP A 1 163 ? 0.595 5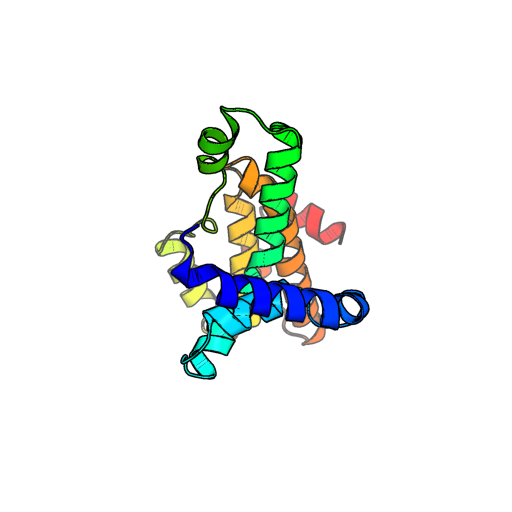.314 18.638 1.00 85.38 163 TRP A C 1
ATOM 1337 O O . TRP A 1 163 ? 1.144 6.307 18.177 1.00 85.38 163 TRP A O 1
ATOM 1347 N N . GLN A 1 164 ? 0.121 5.289 19.885 1.00 83.25 164 GLN A N 1
ATOM 1348 C CA . GLN A 1 164 ? 0.279 6.393 20.839 1.00 83.25 164 GLN A CA 1
ATOM 1349 C C . GLN A 1 164 ? 1.747 6.780 21.078 1.00 83.25 164 GLN A C 1
ATOM 1351 O O . GLN A 1 164 ? 2.041 7.943 21.328 1.00 83.25 164 GLN A O 1
ATOM 1356 N N . GLU A 1 165 ? 2.666 5.823 20.960 1.00 83.00 165 GLU A N 1
ATOM 1357 C CA . GLU A 1 165 ? 4.112 6.046 21.097 1.00 83.00 165 GLU A CA 1
ATOM 1358 C C . GLU A 1 165 ? 4.790 6.441 19.769 1.00 83.00 165 GLU A C 1
ATOM 1360 O O . GLU A 1 165 ? 5.990 6.702 19.734 1.00 83.00 165 GLU A O 1
ATOM 1365 N N . ASP A 1 166 ? 4.049 6.463 18.657 1.00 86.25 166 ASP A N 1
ATOM 1366 C CA . ASP A 1 166 ? 4.574 6.741 17.319 1.00 86.25 166 ASP A CA 1
ATOM 1367 C C . ASP A 1 166 ? 4.338 8.209 16.948 1.00 86.25 166 ASP A C 1
ATOM 1369 O O . ASP A 1 166 ? 3.337 8.576 16.329 1.00 86.25 166 ASP A O 1
ATOM 1373 N N . THR A 1 167 ? 5.262 9.069 17.377 1.00 85.00 167 THR A N 1
ATOM 1374 C CA . THR A 1 167 ? 5.172 10.527 17.198 1.00 85.00 167 THR A CA 1
ATOM 1375 C C . THR A 1 167 ? 5.092 10.945 15.731 1.00 85.00 167 THR A C 1
ATOM 1377 O O . THR A 1 167 ? 4.423 11.928 15.414 1.00 85.00 167 THR A O 1
ATOM 1380 N N . GLU A 1 168 ? 5.723 10.187 14.835 1.00 88.19 168 GLU A N 1
ATOM 1381 C CA . GLU A 1 168 ? 5.715 10.438 13.396 1.00 88.19 168 GLU A CA 1
ATOM 1382 C C . GLU A 1 168 ? 4.353 10.107 12.774 1.00 88.19 168 GLU A C 1
ATOM 1384 O O . GLU A 1 168 ? 3.816 10.881 11.982 1.00 88.19 168 GLU A O 1
ATOM 1389 N N . PHE A 1 169 ? 3.737 8.990 13.169 1.00 86.75 169 PHE A N 1
ATOM 1390 C CA . PHE A 1 169 ? 2.380 8.689 12.720 1.00 86.75 169 PHE A CA 1
ATOM 1391 C C . PHE A 1 169 ? 1.355 9.668 13.307 1.00 86.75 169 PHE A C 1
ATOM 1393 O O . PHE A 1 169 ? 0.446 10.107 12.606 1.00 86.75 169 PHE A O 1
ATOM 1400 N N . LEU A 1 170 ? 1.508 10.064 14.573 1.00 86.44 170 LEU A N 1
ATOM 1401 C CA . LEU A 1 170 ? 0.617 11.037 15.209 1.00 86.44 170 LEU A CA 1
ATOM 1402 C C . LEU A 1 170 ? 0.696 12.424 14.559 1.00 86.44 170 LEU A C 1
ATOM 1404 O O . LEU A 1 170 ? -0.336 13.079 14.404 1.00 86.44 170 LEU A O 1
ATOM 1408 N N . SER A 1 171 ? 1.889 12.881 14.166 1.00 86.94 171 SER A N 1
ATOM 1409 C CA . SER A 1 171 ? 2.029 14.133 13.415 1.00 86.94 171 SER A CA 1
ATOM 1410 C C . SER A 1 171 ? 1.409 14.016 12.021 1.00 86.94 171 SER A C 1
ATOM 1412 O O . SER A 1 171 ? 0.723 14.937 11.583 1.00 86.94 171 SER A O 1
ATOM 1414 N N . PHE A 1 172 ? 1.549 12.859 11.366 1.00 87.88 172 PHE A N 1
ATOM 1415 C CA . PHE A 1 172 ? 0.909 12.587 10.081 1.00 87.88 172 PHE A CA 1
ATOM 1416 C C . PHE A 1 172 ? -0.625 12.647 10.155 1.00 87.88 172 PHE A C 1
ATOM 1418 O O . PHE A 1 172 ? -1.236 13.258 9.279 1.00 87.88 172 PHE A O 1
ATOM 1425 N N . ILE A 1 173 ? -1.239 12.068 11.198 1.00 86.00 173 ILE A N 1
ATOM 1426 C CA . ILE A 1 173 ? -2.694 12.156 11.432 1.00 86.00 173 ILE A CA 1
ATOM 1427 C C . ILE A 1 173 ? -3.124 13.616 11.601 1.00 86.00 173 ILE A C 1
ATOM 1429 O O . ILE A 1 173 ? -4.105 14.032 11.001 1.00 86.00 173 ILE A O 1
ATOM 1433 N N . LYS A 1 174 ? -2.404 14.411 12.405 1.00 83.06 174 LYS A N 1
ATOM 1434 C CA . LYS A 1 174 ? -2.766 15.821 12.647 1.00 83.06 174 LYS A CA 1
ATOM 1435 C C . LYS A 1 174 ? -2.739 16.674 11.378 1.00 83.06 174 LYS A C 1
ATOM 1437 O O . LYS A 1 174 ? -3.481 17.647 11.291 1.00 83.06 174 LYS A O 1
ATOM 1442 N N . ASN A 1 175 ? -1.891 16.311 10.420 1.00 81.81 175 ASN A N 1
ATOM 1443 C CA . ASN A 1 175 ? -1.706 17.047 9.175 1.00 81.81 175 ASN A CA 1
ATOM 1444 C C . ASN A 1 175 ? -2.632 16.581 8.028 1.00 81.81 175 ASN A C 1
ATOM 1446 O O . ASN A 1 175 ? -2.554 17.169 6.952 1.00 81.81 175 ASN A O 1
ATOM 1450 N N . ASN A 1 176 ? -3.470 15.544 8.217 1.00 72.38 176 ASN A N 1
ATOM 1451 C CA . ASN A 1 176 ? -4.329 14.950 7.170 1.00 72.38 176 ASN A CA 1
ATOM 1452 C C . ASN A 1 176 ? -5.780 14.720 7.603 1.00 72.38 176 ASN A C 1
ATOM 1454 O O . ASN A 1 176 ? -6.695 15.089 6.837 1.00 72.38 176 ASN A O 1
#

Radius of gyration: 20.95 Å; Cα contacts (8 Å, |Δi|>4): 100; chains: 1; bounding box: 43×36×61 Å

Nearest PDB structures (foldseek):
  7ui3-assembly1_B  TM=2.013E-01  e=5.342E+00  Homo sapiens
  7au3-assembly1_C  TM=1.858E-01  e=9.934E+00  Paracoccus denitrificans

Mean predicted aligned error: 11.9 Å

Sequence (176 aa):
MTNANGHIVEGAISLIDRWAHLGARILTIEQIALSFMLYGRRVVEANDCLNHYYAVKRYHHAMYRAFFHEQGEGYRDDLPEASFAVPDRLPRNPLRDRLRLKWKFMRQGAVPRKAAKFYLLGKRANRCPYLETCKLLWWAVAVEELKRLEAADKSCKILAELWQEDTEFLSFIKNN